Protein AF-K0GAH5-F1 (afdb_monomer_lite)

Foldseek 3Di:
DEDPVQLVVQCVFFWFAFQQGWTWHWDDADPVRWTWIWTDDPDDSVRTDIATAHSQQARDPPDHDSGRGHGTDDDDFAFDDPVCLVVFFWKAFSRRRFIWGFPDQDPQQKTKIWTPDDDDPDDPDTPIDIDHNVPPVRVGMHGDDDPDPPCDPPPPVQDFFDQDQDPFQQKKWFWDADPNDTDIDIDGSHDCPVVVVCNVVSGIDNDPVSNQSVRCVVPVDGDDPD

Organism: NCBI:txid696748

Secondary structure (DSSP, 8-state):
---HHHHHHHHTTPEEEETTS-EEEEEEE-TTS-EEEEEE-SSSGGGEEEEE--TTS-SBTTB--TTSEEEE--S-PEEP-HHHHHTT--EEETTT--EEEEEEEETTTEEEEEE-----TT--S--EEEEETTS-HHHHEEEPPPPP----SS---PPPPP-SPPPTT-EEEEEEEETTEEEEEEEETT-HHHHHHHHHTT-EESSHHHHHHHHHHHHSS-----

Sequence (226 aa):
MISEQDKQAILNGAFGKTRDGRKAKFIDRRPDGCPVFAIIKGECLSECKLEMYTTSFKIYSNKETNSDIIGLWQDKPEPFDLEQALAGNPLIDLHNNEKCWLYKSHNNGKLIIEYENEYDGDSDLPKISFISEENNLTDCFGMWKDPELQLSSNSLQLPKPVTEPLPSYAEIYYLNIENCKYVINQIFYKDIEFIGKLLENRMLYRTKEEVIQVIEAITGKPYEDR

pLDDT: mean 73.36, std 12.55, range [36.41, 88.56]

Structure (mmCIF, N/CA/C/O backbone):
data_AF-K0GAH5-F1
#
_entry.id   AF-K0GAH5-F1
#
loop_
_atom_site.group_PDB
_atom_site.id
_atom_site.type_symbol
_atom_site.label_atom_id
_atom_site.label_alt_id
_atom_site.label_comp_id
_atom_site.label_asym_id
_atom_site.label_entity_id
_atom_site.label_seq_id
_atom_site.pdbx_PDB_ins_code
_atom_site.Cartn_x
_atom_site.Cartn_y
_atom_site.Cartn_z
_atom_site.occupancy
_atom_site.B_iso_or_equiv
_atom_site.auth_seq_id
_atom_site.auth_comp_id
_atom_site.auth_asym_id
_atom_site.auth_atom_id
_atom_site.pdbx_PDB_model_num
ATOM 1 N N . MET A 1 1 ? 7.618 -6.373 0.351 1.00 65.81 1 MET A N 1
ATOM 2 C CA . MET A 1 1 ? 6.869 -7.613 0.007 1.00 65.81 1 MET A CA 1
ATOM 3 C C . MET A 1 1 ? 5.440 -7.185 -0.321 1.00 65.81 1 MET A C 1
ATOM 5 O O . MET A 1 1 ? 4.929 -6.378 0.436 1.00 65.81 1 MET A O 1
ATOM 9 N N . ILE A 1 2 ? 4.827 -7.617 -1.433 1.00 80.56 2 ILE A N 1
ATOM 10 C CA . ILE A 1 2 ? 3.503 -7.097 -1.847 1.00 80.56 2 ILE A CA 1
ATOM 11 C C . ILE A 1 2 ? 2.379 -7.556 -0.898 1.00 80.56 2 ILE A C 1
ATOM 13 O O . ILE A 1 2 ? 2.363 -8.720 -0.485 1.00 80.56 2 ILE A O 1
ATOM 17 N N . SER A 1 3 ? 1.442 -6.662 -0.566 1.00 79.19 3 SER A N 1
ATOM 18 C CA . SER A 1 3 ? 0.301 -6.972 0.305 1.00 79.19 3 SER A CA 1
ATOM 19 C C . SER A 1 3 ? -0.734 -7.874 -0.391 1.00 79.19 3 SER A C 1
ATOM 21 O O . SER A 1 3 ? -0.846 -7.888 -1.617 1.00 79.19 3 SER A O 1
ATOM 23 N N . GLU A 1 4 ? -1.530 -8.632 0.373 1.00 81.50 4 GLU A N 1
ATOM 24 C CA . GLU A 1 4 ? -2.618 -9.444 -0.208 1.00 81.50 4 GLU A CA 1
ATOM 25 C C . GLU A 1 4 ? -3.719 -8.583 -0.843 1.00 81.50 4 GLU A C 1
ATOM 27 O O . GLU A 1 4 ? -4.311 -8.981 -1.847 1.00 81.50 4 GLU A O 1
ATOM 32 N N . GLN A 1 5 ? -3.959 -7.384 -0.305 1.00 79.56 5 GLN A N 1
ATOM 33 C CA . GLN A 1 5 ? -4.909 -6.430 -0.875 1.00 79.56 5 GLN A CA 1
ATOM 34 C C . GLN A 1 5 ? -4.465 -5.981 -2.274 1.00 79.56 5 GLN A C 1
ATOM 36 O O . GLN A 1 5 ? -5.257 -6.040 -3.216 1.00 79.56 5 GLN A O 1
ATOM 41 N N . ASP A 1 6 ? -3.188 -5.624 -2.434 1.00 80.19 6 ASP A N 1
ATOM 42 C CA . ASP A 1 6 ? -2.633 -5.229 -3.732 1.00 80.19 6 ASP A CA 1
ATOM 43 C C . ASP A 1 6 ? -2.654 -6.390 -4.724 1.00 80.19 6 ASP A C 1
ATOM 45 O O . ASP A 1 6 ? -3.023 -6.210 -5.884 1.00 80.19 6 ASP A O 1
ATOM 49 N N . LYS A 1 7 ? -2.319 -7.610 -4.276 1.00 85.19 7 LYS A N 1
ATOM 50 C CA . LYS A 1 7 ? -2.415 -8.805 -5.128 1.00 85.19 7 LYS A CA 1
ATOM 51 C C . LYS A 1 7 ? -3.828 -8.992 -5.665 1.00 85.19 7 LYS A C 1
ATOM 53 O O . LYS A 1 7 ? -3.987 -9.241 -6.858 1.00 85.19 7 LYS A O 1
ATOM 58 N N . GLN A 1 8 ? -4.847 -8.868 -4.814 1.00 85.50 8 GLN A N 1
ATOM 59 C CA . GLN A 1 8 ? -6.241 -9.002 -5.239 1.00 85.50 8 GLN A CA 1
ATOM 60 C C . GLN A 1 8 ? -6.651 -7.898 -6.212 1.00 85.50 8 GLN A C 1
ATOM 62 O O . GLN A 1 8 ? -7.241 -8.196 -7.247 1.00 85.50 8 GLN A O 1
ATOM 67 N N . ALA A 1 9 ? -6.291 -6.643 -5.941 1.00 80.06 9 ALA A N 1
ATOM 68 C CA . ALA A 1 9 ? -6.561 -5.537 -6.857 1.00 80.06 9 ALA A CA 1
ATOM 69 C C . ALA A 1 9 ? -5.934 -5.780 -8.243 1.00 80.06 9 ALA A C 1
ATOM 71 O O . ALA A 1 9 ? -6.597 -5.615 -9.269 1.00 80.06 9 ALA A O 1
ATOM 72 N N . ILE A 1 10 ? -4.691 -6.266 -8.280 1.00 86.06 10 ILE A N 1
ATOM 73 C CA . ILE A 1 10 ? -3.986 -6.614 -9.518 1.00 86.06 10 ILE A CA 1
ATOM 74 C C . ILE A 1 10 ? -4.670 -7.776 -10.255 1.00 86.06 10 ILE A C 1
ATOM 76 O O . ILE A 1 10 ? -4.868 -7.704 -11.468 1.00 86.06 10 ILE A O 1
ATOM 80 N N . LEU A 1 11 ? -5.070 -8.836 -9.544 1.00 85.81 11 LEU A N 1
ATOM 81 C CA . LEU A 1 11 ? -5.821 -9.957 -10.132 1.00 85.81 11 LEU A CA 1
ATOM 82 C C . LEU A 1 11 ? -7.194 -9.526 -10.664 1.00 85.81 11 LEU A C 1
ATOM 84 O O . LEU A 1 11 ? -7.678 -10.100 -11.635 1.00 85.81 11 LEU A O 1
ATOM 88 N N . ASN A 1 12 ? -7.785 -8.491 -10.069 1.00 82.75 12 ASN A N 1
ATOM 89 C CA . ASN A 1 12 ? -9.044 -7.884 -10.500 1.00 82.75 12 ASN A CA 1
ATOM 90 C C . ASN A 1 12 ? -8.867 -6.861 -11.638 1.00 82.75 12 ASN A C 1
ATOM 92 O O . ASN A 1 12 ? -9.832 -6.211 -12.038 1.00 82.75 12 ASN A O 1
ATOM 96 N N . GLY A 1 13 ? -7.657 -6.733 -12.191 1.00 75.94 13 GLY A N 1
ATOM 97 C CA . GLY A 1 13 ? -7.385 -5.952 -13.397 1.00 75.94 13 GLY A CA 1
ATOM 98 C C . GLY A 1 13 ? -6.647 -4.635 -13.171 1.00 75.94 13 GLY A C 1
ATOM 99 O O . GLY A 1 13 ? -6.362 -3.949 -14.159 1.00 75.94 13 GLY A O 1
ATOM 100 N N . ALA A 1 14 ? -6.299 -4.286 -11.927 1.00 81.62 14 ALA A N 1
ATOM 101 C CA . ALA A 1 14 ? -5.393 -3.172 -11.669 1.00 81.62 14 ALA A CA 1
ATOM 102 C C . ALA A 1 14 ? -3.992 -3.465 -12.231 1.00 81.62 14 ALA A C 1
ATOM 104 O O . ALA A 1 14 ? -3.569 -4.616 -12.381 1.00 81.62 14 ALA A O 1
ATOM 105 N N . PHE A 1 15 ? -3.250 -2.406 -12.546 1.00 84.69 15 PHE A N 1
ATOM 106 C CA . PHE A 1 15 ? -1.853 -2.550 -12.929 1.00 84.69 15 PHE A CA 1
ATOM 107 C C . PHE A 1 15 ? -0.997 -2.758 -11.678 1.00 84.69 15 PHE A C 1
ATOM 109 O O . PHE A 1 15 ? -1.167 -2.066 -10.679 1.00 84.69 15 PHE A O 1
ATOM 116 N N . GLY A 1 16 ? -0.068 -3.704 -11.740 1.00 86.31 16 GLY A N 1
ATOM 117 C CA . GLY A 1 16 ? 1.009 -3.869 -10.773 1.00 86.31 16 GLY A CA 1
ATOM 118 C C . GLY A 1 16 ? 2.276 -3.143 -11.221 1.00 86.31 16 GLY A C 1
ATOM 119 O O . GLY A 1 16 ? 2.441 -2.814 -12.398 1.00 86.31 16 GLY A O 1
ATOM 120 N N . LYS A 1 17 ? 3.195 -2.925 -10.288 1.00 86.44 17 LYS A N 1
ATOM 121 C CA . LYS A 1 17 ? 4.529 -2.381 -10.536 1.00 86.44 17 LYS A CA 1
ATOM 122 C C . LYS A 1 17 ? 5.583 -3.445 -10.248 1.00 86.44 17 LYS A C 1
ATOM 124 O O . LYS A 1 17 ? 5.595 -4.038 -9.167 1.00 86.44 17 LYS A O 1
ATOM 129 N N . THR A 1 18 ? 6.469 -3.685 -11.211 1.00 86.19 18 THR A N 1
ATOM 130 C CA . THR A 1 18 ? 7.667 -4.498 -10.981 1.00 86.19 18 THR A CA 1
ATOM 131 C C . THR A 1 18 ? 8.687 -3.732 -10.145 1.00 86.19 18 THR A C 1
ATOM 133 O O . THR A 1 18 ? 8.668 -2.501 -10.093 1.00 86.19 18 THR A O 1
ATOM 136 N N . ARG A 1 19 ? 9.615 -4.449 -9.511 1.00 78.69 19 ARG A N 1
ATOM 137 C CA . ARG A 1 19 ? 10.679 -3.850 -8.697 1.00 78.69 19 ARG A CA 1
ATOM 138 C C . ARG A 1 19 ? 11.536 -2.839 -9.464 1.00 78.69 19 ARG A C 1
ATOM 140 O O . ARG A 1 19 ? 11.958 -1.853 -8.882 1.00 78.69 19 ARG A O 1
ATOM 147 N N . ASP A 1 20 ? 11.741 -3.040 -10.763 1.00 75.50 20 ASP A N 1
ATOM 148 C CA . ASP A 1 20 ? 12.424 -2.084 -11.646 1.00 75.50 20 ASP A CA 1
ATOM 149 C C . ASP A 1 20 ? 11.511 -1.026 -12.286 1.00 75.50 20 ASP A C 1
ATOM 151 O O . ASP A 1 20 ? 11.906 -0.356 -13.237 1.00 75.50 20 ASP A O 1
ATOM 155 N N . GLY A 1 21 ? 10.284 -0.868 -11.788 1.00 74.75 21 GLY A N 1
ATOM 156 C CA . GLY A 1 21 ? 9.422 0.247 -12.165 1.00 74.75 21 GLY A CA 1
ATOM 157 C C . GLY A 1 21 ? 8.691 0.097 -13.494 1.00 74.75 21 GLY A C 1
ATOM 158 O O . GLY A 1 21 ? 8.290 1.105 -14.069 1.00 74.75 21 GLY A O 1
ATOM 159 N N . ARG A 1 22 ? 8.456 -1.126 -13.978 1.00 81.88 22 ARG A N 1
ATOM 160 C CA . ARG A 1 22 ? 7.622 -1.381 -15.165 1.00 81.88 22 ARG A CA 1
ATOM 161 C C . ARG A 1 22 ? 6.181 -1.712 -14.779 1.00 81.88 22 ARG A C 1
ATOM 163 O O . ARG A 1 22 ? 5.918 -2.289 -13.722 1.00 81.88 22 ARG A O 1
ATOM 170 N N . LYS A 1 23 ? 5.238 -1.372 -15.666 1.00 85.69 23 LYS A N 1
ATOM 171 C CA . LYS A 1 23 ? 3.823 -1.748 -15.526 1.00 85.69 23 LYS A CA 1
ATOM 172 C C . LYS A 1 23 ? 3.651 -3.243 -15.783 1.00 85.69 23 LYS A C 1
ATOM 174 O O . LYS A 1 23 ? 4.099 -3.754 -16.809 1.00 85.69 23 LYS A O 1
ATOM 179 N N . ALA A 1 24 ? 2.932 -3.916 -14.898 1.00 86.00 24 ALA A N 1
ATOM 180 C CA . ALA A 1 24 ? 2.505 -5.299 -15.033 1.00 86.00 24 ALA A CA 1
ATOM 181 C C . ALA A 1 24 ? 0.976 -5.360 -15.088 1.00 86.00 24 ALA A C 1
ATOM 183 O O . ALA A 1 24 ? 0.301 -4.715 -14.292 1.00 86.00 24 ALA A O 1
ATOM 184 N N . LYS A 1 25 ? 0.409 -6.141 -16.005 1.00 86.88 25 LYS A N 1
ATOM 185 C CA . LYS A 1 25 ? -1.037 -6.381 -16.074 1.00 86.88 25 LYS A CA 1
ATOM 186 C C . LYS A 1 25 ? -1.324 -7.866 -15.970 1.00 86.88 25 LYS A C 1
ATOM 188 O O . LYS A 1 25 ? -0.730 -8.646 -16.709 1.00 86.88 25 LYS A O 1
ATOM 193 N N . PHE A 1 26 ? -2.219 -8.248 -15.066 1.00 86.06 26 PHE A N 1
ATOM 194 C CA . PHE A 1 26 ? -2.694 -9.624 -14.990 1.00 86.06 26 PHE A CA 1
ATOM 195 C C . PHE A 1 26 ? -3.453 -9.984 -16.274 1.00 86.06 26 PHE A C 1
ATOM 197 O O . PHE A 1 26 ? -4.280 -9.201 -16.745 1.00 86.06 26 PHE A O 1
ATOM 204 N N . ILE A 1 27 ? -3.133 -11.141 -16.852 1.00 85.50 27 ILE A N 1
ATOM 205 C CA . ILE A 1 27 ? -3.746 -11.626 -18.093 1.00 85.50 27 ILE A CA 1
ATOM 206 C C . ILE A 1 27 ? -4.643 -12.822 -17.809 1.00 85.50 27 ILE A C 1
ATOM 208 O O . ILE A 1 27 ? -5.813 -12.795 -18.175 1.00 85.50 27 ILE A O 1
ATOM 212 N N . ASP A 1 28 ? -4.093 -13.861 -17.178 1.00 83.06 28 ASP A N 1
ATOM 213 C CA . ASP A 1 28 ? -4.823 -15.094 -16.883 1.00 83.06 28 ASP A CA 1
ATOM 214 C C . ASP A 1 28 ? -4.061 -15.970 -15.871 1.00 83.06 28 ASP A C 1
ATOM 216 O O . ASP A 1 28 ? -2.952 -15.638 -15.443 1.00 83.06 28 ASP A O 1
ATOM 220 N N . ARG A 1 29 ? -4.630 -17.119 -15.501 1.00 83.94 29 ARG A N 1
ATOM 221 C CA . ARG A 1 29 ? -3.970 -18.177 -14.731 1.00 83.94 29 ARG A CA 1
ATOM 222 C C . ARG A 1 29 ? -3.682 -19.398 -15.590 1.00 83.94 29 ARG A C 1
ATOM 224 O O . ARG A 1 29 ? -4.473 -19.816 -16.428 1.00 83.94 29 ARG A O 1
ATOM 231 N N . ARG A 1 30 ? -2.556 -20.041 -15.299 1.00 78.75 30 ARG A N 1
ATOM 232 C CA . ARG A 1 30 ? -2.283 -21.402 -15.762 1.00 78.75 30 ARG A CA 1
ATOM 233 C C . ARG A 1 30 ? -3.189 -22.424 -15.055 1.00 78.75 30 ARG A C 1
ATOM 235 O O . ARG A 1 30 ? -3.697 -22.141 -13.969 1.00 78.75 30 ARG A O 1
ATOM 242 N N . PRO A 1 31 ? -3.308 -23.653 -15.596 1.00 75.38 31 PRO A N 1
ATOM 243 C CA . PRO A 1 31 ? -4.037 -24.745 -14.943 1.00 75.38 31 PRO A CA 1
ATOM 244 C C . PRO A 1 31 ? -3.527 -25.104 -13.538 1.00 75.38 31 PRO A C 1
ATOM 246 O O . PRO A 1 31 ? -4.283 -25.614 -12.721 1.00 75.38 31 PRO A O 1
ATOM 249 N N . ASP A 1 32 ? -2.253 -24.827 -13.247 1.00 78.38 32 ASP A N 1
ATOM 250 C CA . ASP A 1 32 ? -1.635 -25.023 -11.927 1.00 78.38 32 ASP A CA 1
ATOM 251 C C . ASP A 1 32 ? -1.883 -23.855 -10.951 1.00 78.38 32 ASP A C 1
ATOM 253 O O . ASP A 1 32 ? -1.379 -23.862 -9.830 1.00 78.38 32 ASP A O 1
ATOM 257 N N . GLY A 1 33 ? -2.658 -22.847 -11.362 1.00 78.38 33 GLY A N 1
ATOM 258 C CA . GLY A 1 33 ? -3.006 -21.681 -10.557 1.00 78.38 33 GLY A CA 1
ATOM 259 C C . GLY A 1 33 ? -1.976 -20.550 -10.583 1.00 78.38 33 GLY A C 1
ATOM 260 O O . GLY A 1 33 ? -2.246 -19.500 -9.994 1.00 78.38 33 GLY A O 1
ATOM 261 N N . CYS A 1 34 ? -0.838 -20.710 -11.269 1.00 81.75 34 CYS A N 1
ATOM 262 C CA . CYS A 1 34 ? 0.166 -19.651 -11.375 1.00 81.75 34 CYS A CA 1
ATOM 263 C C . CYS A 1 34 ? -0.343 -18.493 -12.253 1.00 81.75 34 CYS A C 1
ATOM 265 O O . CYS A 1 34 ? -0.787 -18.740 -13.382 1.00 81.75 34 CYS A O 1
ATOM 267 N N . PRO A 1 35 ? -0.285 -17.235 -11.779 1.00 84.00 35 PRO A N 1
ATOM 268 C CA . PRO A 1 35 ? -0.696 -16.087 -12.574 1.00 84.00 35 PRO A CA 1
ATOM 269 C C . PRO A 1 35 ? 0.292 -15.774 -13.708 1.00 84.00 35 PRO A C 1
ATOM 271 O O . PRO A 1 35 ? 1.512 -15.911 -13.574 1.00 84.00 35 PRO A O 1
ATOM 274 N N . VAL A 1 36 ? -0.258 -15.311 -14.827 1.00 82.00 36 VAL A N 1
ATOM 275 C CA . VAL A 1 36 ? 0.465 -14.830 -16.005 1.00 82.00 36 VAL A CA 1
ATOM 276 C C . VAL A 1 36 ? 0.258 -13.325 -16.125 1.00 82.00 36 VAL A C 1
ATOM 278 O O . VAL A 1 36 ? -0.872 -12.832 -16.075 1.00 82.00 36 VAL A O 1
ATOM 281 N N . PHE A 1 37 ? 1.356 -12.601 -16.312 1.00 85.94 37 PHE A N 1
ATOM 282 C CA . PHE A 1 37 ? 1.381 -11.146 -16.390 1.00 85.94 37 PHE A CA 1
ATOM 283 C C . PHE A 1 37 ? 1.978 -10.664 -17.707 1.00 85.94 37 PHE A C 1
ATOM 285 O O . PHE A 1 37 ? 2.971 -11.207 -18.181 1.00 85.94 37 PHE A O 1
ATOM 292 N N . ALA A 1 38 ? 1.415 -9.596 -18.266 1.00 80.69 38 ALA A N 1
ATOM 293 C CA . ALA A 1 38 ? 2.043 -8.806 -19.315 1.00 80.69 38 ALA A CA 1
ATOM 294 C C . ALA A 1 38 ? 2.854 -7.672 -18.687 1.00 80.69 38 ALA A C 1
ATOM 296 O O . ALA A 1 38 ? 2.291 -6.785 -18.046 1.00 80.69 38 ALA A O 1
ATOM 297 N N . ILE A 1 39 ? 4.169 -7.687 -18.893 1.00 84.81 39 ILE A N 1
ATOM 298 C CA . ILE A 1 39 ? 5.077 -6.619 -18.480 1.00 84.81 39 ILE A CA 1
ATOM 299 C C . ILE A 1 39 ? 5.252 -5.662 -19.648 1.00 84.81 39 ILE A C 1
ATOM 301 O O . ILE A 1 39 ? 5.821 -6.030 -20.675 1.00 84.81 39 ILE A O 1
ATOM 305 N N . ILE A 1 40 ? 4.743 -4.447 -19.496 1.00 79.81 40 ILE A N 1
ATOM 306 C CA . ILE A 1 40 ? 4.737 -3.416 -20.531 1.00 79.81 40 ILE A CA 1
ATOM 307 C C . ILE A 1 40 ? 6.109 -2.740 -20.548 1.00 79.81 40 ILE A C 1
ATOM 309 O O . ILE A 1 40 ? 6.579 -2.244 -19.522 1.00 79.81 40 ILE A O 1
ATOM 313 N N . LYS A 1 41 ? 6.762 -2.728 -21.710 1.00 68.81 41 LYS A N 1
ATOM 314 C CA . LYS A 1 41 ? 7.953 -1.917 -21.965 1.00 68.81 41 LYS A CA 1
ATOM 315 C C . LYS A 1 41 ? 7.496 -0.643 -22.678 1.00 68.81 41 LYS A C 1
ATOM 317 O O . LYS A 1 41 ? 6.870 -0.716 -23.725 1.00 68.81 41 LYS A O 1
ATOM 322 N N . GLY A 1 42 ? 7.768 0.519 -22.090 1.00 60.34 42 GLY A N 1
ATOM 323 C CA . GLY A 1 42 ? 7.330 1.804 -22.643 1.00 60.34 42 GLY A CA 1
ATOM 324 C C . GLY A 1 42 ? 5.856 2.130 -22.371 1.00 60.34 42 GLY A C 1
ATOM 325 O O . GLY A 1 42 ? 5.255 1.628 -21.422 1.00 60.34 42 GLY A O 1
ATOM 326 N N . GLU A 1 43 ? 5.282 3.023 -23.181 1.00 54.00 43 GLU A N 1
ATOM 327 C CA . GLU A 1 43 ? 3.946 3.591 -22.931 1.00 54.00 43 GLU A CA 1
ATOM 328 C C . GLU A 1 43 ? 2.788 2.784 -23.547 1.00 54.00 43 GLU A C 1
ATOM 330 O O . GLU A 1 43 ? 1.627 3.063 -23.248 1.00 54.00 43 GLU A O 1
ATOM 335 N N . CYS A 1 44 ? 3.065 1.763 -24.368 1.00 49.31 44 CYS A N 1
ATOM 336 C CA . CYS A 1 44 ? 2.035 1.013 -25.090 1.00 49.31 44 CYS A CA 1
ATOM 337 C C . CYS A 1 44 ? 2.086 -0.498 -24.818 1.00 49.31 44 CYS A C 1
ATOM 339 O O . CYS A 1 44 ? 3.148 -1.113 -24.770 1.00 49.31 44 CYS A O 1
ATOM 341 N N . LEU A 1 45 ? 0.906 -1.124 -24.735 1.00 52.78 45 LEU A N 1
ATOM 342 C CA . LEU A 1 45 ? 0.723 -2.576 -24.585 1.00 52.78 45 LEU A CA 1
ATOM 343 C C . LEU A 1 45 ? 1.307 -3.407 -25.745 1.00 52.78 45 LEU A C 1
ATOM 345 O O . LEU A 1 45 ? 1.479 -4.615 -25.591 1.00 52.78 45 LEU A O 1
ATOM 349 N N . SER A 1 46 ? 1.612 -2.787 -26.891 1.00 54.25 46 SER A N 1
ATOM 350 C CA . SER A 1 46 ? 2.187 -3.458 -28.066 1.00 54.25 46 SER A CA 1
ATOM 351 C C . SER A 1 46 ? 3.616 -3.965 -27.851 1.00 54.25 46 SER A C 1
ATOM 353 O O . SER A 1 46 ? 4.052 -4.858 -28.571 1.00 54.25 46 SER A O 1
ATOM 355 N N . GLU A 1 47 ? 4.326 -3.453 -26.844 1.00 60.94 47 GLU A N 1
ATOM 356 C CA . GLU A 1 47 ? 5.667 -3.903 -26.461 1.00 60.94 47 GLU A CA 1
ATOM 357 C C . GLU A 1 47 ? 5.636 -4.577 -25.083 1.00 60.94 47 GLU A C 1
ATOM 359 O O . GLU A 1 47 ? 6.302 -4.159 -24.137 1.00 60.94 47 GLU A O 1
ATOM 364 N N . CYS A 1 48 ? 4.826 -5.628 -24.933 1.00 68.19 48 CYS A N 1
ATOM 365 C CA . CYS A 1 48 ? 4.760 -6.382 -23.684 1.00 68.19 48 CYS A CA 1
ATOM 366 C C . CYS A 1 48 ? 5.490 -7.729 -23.752 1.00 68.19 48 CYS A C 1
ATOM 368 O O . CYS A 1 48 ? 5.545 -8.399 -24.784 1.00 68.19 48 CYS A O 1
ATOM 370 N N . LYS A 1 49 ? 6.058 -8.138 -22.615 1.00 78.12 49 LYS A N 1
ATOM 371 C CA . LYS A 1 49 ? 6.577 -9.489 -22.396 1.00 78.12 49 LYS A CA 1
ATOM 372 C C . LYS A 1 49 ? 5.627 -10.228 -21.464 1.00 78.12 49 LYS A C 1
ATOM 374 O O . LYS A 1 49 ? 5.357 -9.747 -20.369 1.00 78.12 49 LYS A O 1
ATOM 379 N N . LEU A 1 50 ? 5.139 -11.389 -21.889 1.00 81.69 50 LEU A N 1
ATOM 380 C CA . LEU A 1 50 ? 4.359 -12.270 -21.025 1.00 81.69 50 LEU A CA 1
ATOM 381 C C . LEU A 1 50 ? 5.301 -13.067 -20.124 1.00 81.69 50 LEU A C 1
ATOM 383 O O . LEU A 1 50 ? 6.218 -13.730 -20.612 1.00 81.69 50 LEU A O 1
ATOM 387 N N . GLU A 1 51 ? 5.076 -12.998 -18.819 1.00 82.44 51 GLU A N 1
ATOM 388 C CA . GLU A 1 51 ? 5.870 -13.693 -17.814 1.00 82.44 51 GLU A CA 1
ATOM 389 C C . GLU A 1 51 ? 4.976 -14.417 -16.808 1.00 82.44 51 GLU A C 1
ATOM 391 O O . GLU A 1 51 ? 3.860 -13.995 -16.499 1.00 82.44 51 GLU A O 1
ATOM 396 N N . MET A 1 52 ? 5.474 -15.552 -16.326 1.00 84.44 52 MET A N 1
ATOM 397 C CA . MET A 1 52 ? 4.791 -16.390 -15.350 1.00 84.44 52 MET A CA 1
ATOM 398 C C . MET A 1 52 ? 5.331 -16.085 -13.966 1.00 84.44 52 MET A C 1
ATOM 400 O O . MET A 1 52 ? 6.541 -15.964 -13.778 1.00 84.44 52 MET A O 1
ATOM 404 N N . TYR A 1 53 ? 4.421 -16.005 -13.007 1.00 86.06 53 TYR A N 1
ATOM 405 C CA . TYR A 1 53 ? 4.744 -15.677 -11.634 1.00 86.06 53 TYR A CA 1
ATOM 406 C C . TYR A 1 53 ? 4.203 -16.748 -10.698 1.00 86.06 53 TYR A C 1
ATOM 408 O O . TYR A 1 53 ? 3.222 -17.433 -10.977 1.00 86.06 53 TYR A O 1
ATOM 416 N N . THR A 1 54 ? 4.851 -16.877 -9.552 1.00 86.06 54 THR A N 1
ATOM 417 C CA . THR A 1 54 ? 4.317 -17.608 -8.405 1.00 86.06 54 THR A CA 1
ATOM 418 C C . THR A 1 54 ? 3.089 -16.887 -7.839 1.00 86.06 54 THR A C 1
ATOM 420 O O . THR A 1 54 ? 2.842 -15.714 -8.123 1.00 86.06 54 THR A O 1
ATOM 423 N N . THR A 1 55 ? 2.333 -17.558 -6.969 1.00 83.56 55 THR A N 1
ATOM 424 C CA . THR A 1 55 ? 1.212 -16.948 -6.225 1.00 83.56 55 THR A CA 1
ATOM 425 C C . THR A 1 55 ? 1.642 -15.762 -5.355 1.00 83.56 55 THR A C 1
ATOM 427 O O . THR A 1 55 ? 0.841 -14.879 -5.063 1.00 83.56 55 THR A O 1
ATOM 430 N N . SER A 1 56 ? 2.926 -15.692 -4.999 1.00 84.69 56 SER A N 1
ATOM 431 C CA . SER A 1 56 ? 3.540 -14.559 -4.301 1.00 84.69 56 SER A CA 1
ATOM 432 C C . SER A 1 56 ? 4.062 -13.466 -5.236 1.00 84.69 56 SER A C 1
ATOM 434 O O . SER A 1 56 ? 4.797 -12.595 -4.782 1.00 84.69 56 SER A O 1
ATOM 436 N N . PHE A 1 57 ? 3.713 -13.514 -6.524 1.00 87.06 57 PHE A N 1
ATOM 437 C CA . PHE A 1 57 ? 4.084 -12.522 -7.536 1.00 87.06 57 PHE A CA 1
ATOM 438 C C . PHE A 1 57 ? 5.606 -12.359 -7.713 1.00 87.06 57 PHE A C 1
ATOM 440 O O . PHE A 1 57 ? 6.112 -11.297 -8.081 1.00 87.06 57 PHE A O 1
ATOM 447 N N . LYS A 1 58 ? 6.341 -13.465 -7.541 1.00 86.38 58 LYS A N 1
ATOM 448 C CA . LYS A 1 58 ? 7.768 -13.594 -7.890 1.00 86.38 58 LYS A CA 1
ATOM 449 C C . LYS A 1 58 ? 7.945 -14.445 -9.140 1.00 86.38 58 LYS A C 1
ATOM 451 O O . LYS A 1 58 ? 7.249 -15.454 -9.257 1.00 86.38 58 LYS A O 1
ATOM 456 N N . ILE A 1 59 ? 8.885 -14.102 -10.022 1.00 78.69 59 ILE A N 1
ATOM 457 C CA . ILE A 1 59 ? 9.162 -14.916 -11.229 1.00 78.69 59 ILE A CA 1
ATOM 458 C C . ILE A 1 59 ? 9.813 -16.245 -10.865 1.00 78.69 59 ILE A C 1
ATOM 460 O O . ILE A 1 59 ? 9.469 -17.286 -11.418 1.00 78.69 59 ILE A O 1
ATOM 464 N N . TYR A 1 60 ? 10.730 -16.223 -9.899 1.00 73.44 60 TYR A N 1
ATOM 465 C CA . TYR A 1 60 ? 11.379 -17.423 -9.389 1.00 73.44 60 TYR A CA 1
ATOM 466 C C . TYR A 1 60 ? 11.030 -17.605 -7.918 1.00 73.44 60 TYR A C 1
ATOM 468 O O . TYR A 1 60 ? 11.120 -16.674 -7.123 1.00 73.44 60 TYR A O 1
ATOM 476 N N . SER A 1 61 ? 10.666 -18.829 -7.534 1.00 69.31 61 SER A N 1
ATOM 477 C CA . SER A 1 61 ? 10.215 -19.141 -6.173 1.00 69.31 61 SER A CA 1
ATOM 478 C C . SER A 1 61 ? 11.262 -18.852 -5.091 1.00 69.31 61 SER A C 1
ATOM 480 O O . SER A 1 61 ? 10.898 -18.612 -3.944 1.00 69.31 61 SER A O 1
ATOM 482 N N . ASN A 1 62 ? 12.551 -18.852 -5.449 1.00 72.06 62 ASN A N 1
ATOM 483 C CA . ASN A 1 62 ? 13.655 -18.860 -4.483 1.00 72.06 62 ASN A CA 1
ATOM 484 C C . ASN A 1 62 ? 14.591 -17.647 -4.602 1.00 72.06 62 ASN A C 1
ATOM 486 O O . ASN A 1 62 ? 15.624 -17.619 -3.935 1.00 72.06 62 ASN A O 1
ATOM 490 N N . LYS A 1 63 ? 14.295 -16.680 -5.479 1.00 75.31 63 LYS A N 1
ATOM 491 C CA . LYS A 1 63 ? 15.139 -15.495 -5.678 1.00 75.31 63 LYS A CA 1
ATOM 492 C C . LYS A 1 63 ? 14.287 -14.279 -5.964 1.00 75.31 63 LYS A C 1
ATOM 494 O O . LYS A 1 63 ? 13.378 -14.348 -6.785 1.00 75.31 63 LYS A O 1
ATOM 499 N N . GLU A 1 64 ? 14.628 -13.177 -5.311 1.00 75.44 64 GLU A N 1
ATOM 500 C CA . GLU A 1 64 ? 14.064 -11.888 -5.676 1.00 75.44 64 GLU A CA 1
ATOM 501 C C . GLU A 1 64 ? 14.668 -11.425 -6.996 1.00 75.44 64 GLU A C 1
ATOM 503 O O . GLU A 1 64 ? 15.867 -11.590 -7.240 1.00 75.44 64 GLU A O 1
ATOM 508 N N . THR A 1 65 ? 13.830 -10.866 -7.858 1.00 79.31 65 THR A N 1
ATOM 509 C CA . THR A 1 65 ? 14.262 -10.327 -9.142 1.00 79.31 65 THR A CA 1
ATOM 510 C C . THR A 1 65 ? 13.727 -8.927 -9.371 1.00 79.31 65 THR A C 1
ATOM 512 O O . THR A 1 65 ? 12.684 -8.536 -8.848 1.00 79.31 65 THR A O 1
ATOM 515 N N . ASN A 1 66 ? 14.414 -8.186 -10.240 1.00 77.75 66 ASN A N 1
ATOM 516 C CA . ASN A 1 66 ? 13.983 -6.868 -10.712 1.00 77.75 66 ASN A CA 1
ATOM 517 C C . ASN A 1 66 ? 12.598 -6.891 -11.372 1.00 77.75 66 ASN A C 1
ATOM 519 O O . ASN A 1 66 ? 11.944 -5.864 -11.497 1.00 77.75 66 ASN A O 1
ATOM 523 N N . SER A 1 67 ? 12.150 -8.067 -11.803 1.00 81.81 67 SER A N 1
ATOM 524 C CA . SER A 1 67 ? 10.874 -8.243 -12.477 1.00 81.81 67 SER A CA 1
ATOM 525 C C . SER A 1 67 ? 9.769 -8.734 -11.528 1.00 81.81 67 SER A C 1
ATOM 527 O O . SER A 1 67 ? 8.636 -8.874 -11.971 1.00 81.81 67 SER A O 1
ATOM 529 N N . ASP A 1 68 ? 10.041 -8.952 -10.235 1.00 86.38 68 ASP A N 1
ATOM 530 C CA . ASP A 1 68 ? 9.006 -9.281 -9.242 1.00 86.38 68 ASP A CA 1
ATOM 531 C C . ASP A 1 68 ? 8.004 -8.130 -9.107 1.00 86.38 68 ASP A C 1
ATOM 533 O O . ASP A 1 68 ? 8.409 -6.968 -9.107 1.00 86.38 68 ASP A O 1
ATOM 537 N N . ILE A 1 69 ? 6.712 -8.438 -8.970 1.00 86.62 69 ILE A N 1
ATOM 538 C CA . ILE A 1 69 ? 5.672 -7.417 -8.787 1.00 86.62 69 ILE A CA 1
ATOM 539 C C . ILE A 1 69 ? 5.564 -7.117 -7.295 1.00 86.62 69 ILE A C 1
ATOM 541 O O . ILE A 1 69 ? 5.272 -8.003 -6.491 1.00 86.62 69 ILE A O 1
ATOM 545 N N . ILE A 1 70 ? 5.833 -5.866 -6.928 1.00 84.94 70 ILE A N 1
ATOM 546 C CA . ILE A 1 70 ? 6.015 -5.455 -5.531 1.00 84.94 70 ILE A CA 1
ATOM 547 C C . ILE A 1 70 ? 4.881 -4.581 -4.988 1.00 84.94 70 ILE A C 1
ATOM 549 O O . ILE A 1 70 ? 4.818 -4.390 -3.779 1.00 84.94 70 ILE A O 1
ATOM 553 N N . GLY A 1 71 ? 3.972 -4.106 -5.841 1.00 84.19 71 GLY A N 1
ATOM 554 C CA . GLY A 1 71 ? 2.829 -3.290 -5.428 1.00 84.19 71 GLY A CA 1
ATOM 555 C C . GLY A 1 71 ? 1.933 -2.897 -6.597 1.00 84.19 71 GLY A C 1
ATOM 556 O O . GLY A 1 71 ? 2.148 -3.340 -7.730 1.00 84.19 71 GLY A O 1
ATOM 557 N N . LEU A 1 72 ? 0.936 -2.057 -6.323 1.00 85.00 72 LEU A N 1
ATOM 558 C CA . LEU A 1 72 ? 0.107 -1.433 -7.352 1.00 85.00 72 LEU A CA 1
ATOM 559 C C . LEU A 1 72 ? 0.905 -0.402 -8.154 1.00 85.00 72 LEU A C 1
ATOM 561 O O . LEU A 1 72 ? 1.759 0.316 -7.635 1.00 85.00 72 LEU A O 1
ATOM 565 N N . TRP A 1 73 ? 0.603 -0.318 -9.444 1.00 80.06 73 TRP A N 1
ATOM 566 C CA . TRP A 1 73 ? 1.014 0.806 -10.261 1.00 80.06 73 TRP A CA 1
ATOM 567 C C . TRP A 1 73 ? 0.118 1.993 -9.930 1.00 80.06 73 TRP A C 1
ATOM 569 O O . TRP A 1 73 ? -1.062 2.002 -10.283 1.00 80.06 73 TRP A O 1
ATOM 579 N N . GLN A 1 74 ? 0.681 2.999 -9.277 1.00 69.75 74 GLN A N 1
ATOM 580 C CA . GLN A 1 74 ? 0.030 4.294 -9.154 1.00 69.75 74 GLN A CA 1
ATOM 581 C C . GLN A 1 74 ? 0.235 5.053 -10.469 1.00 69.75 74 GLN A C 1
ATOM 583 O O . GLN A 1 74 ? 1.320 4.997 -11.061 1.00 69.75 74 GLN A O 1
ATOM 588 N N . ASP A 1 75 ? -0.816 5.700 -10.980 1.00 57.97 75 ASP A N 1
ATOM 589 C CA . ASP A 1 75 ? -0.672 6.607 -12.120 1.00 57.97 75 ASP A CA 1
ATOM 590 C C . ASP A 1 75 ? 0.467 7.589 -11.849 1.00 57.97 75 ASP A C 1
ATOM 592 O O . ASP A 1 75 ? 0.695 7.932 -10.689 1.00 57.97 75 ASP A O 1
ATOM 596 N N . LYS A 1 76 ? 1.232 7.921 -12.909 1.00 60.44 76 LYS A N 1
ATOM 597 C CA . LYS A 1 76 ? 2.508 8.655 -12.823 1.00 60.44 76 LYS A CA 1
ATOM 598 C C . LYS A 1 76 ? 2.404 9.705 -11.707 1.00 60.44 76 LYS A C 1
ATOM 600 O O . LYS A 1 76 ? 1.447 10.483 -11.757 1.00 60.44 76 LYS A O 1
ATOM 605 N N . PRO A 1 77 ? 3.332 9.709 -10.733 1.00 65.75 77 PRO A N 1
ATOM 606 C CA . PRO A 1 77 ? 3.303 10.714 -9.686 1.00 65.75 77 PRO A CA 1
ATOM 607 C C . PRO A 1 77 ? 3.258 12.095 -10.322 1.00 65.75 77 PRO A C 1
ATOM 609 O O . PRO A 1 77 ? 3.739 12.291 -11.447 1.00 65.75 77 PRO A O 1
ATOM 612 N N . GLU A 1 78 ? 2.621 13.029 -9.626 1.00 75.81 78 GLU A N 1
ATOM 613 C CA . GLU A 1 78 ? 2.543 14.395 -10.114 1.00 75.81 78 GLU A CA 1
ATOM 614 C C . GLU A 1 78 ? 3.967 14.912 -10.399 1.00 75.81 78 GLU A C 1
ATOM 616 O O . GLU A 1 78 ? 4.913 14.523 -9.702 1.00 75.81 78 GLU A O 1
ATOM 621 N N . PRO A 1 79 ? 4.165 15.720 -11.456 1.00 78.94 79 PRO A N 1
ATOM 622 C CA . PRO A 1 79 ? 5.485 16.241 -11.786 1.00 78.94 79 PRO A CA 1
ATOM 623 C C . PRO A 1 79 ? 6.114 16.922 -10.573 1.00 78.94 79 PRO A C 1
ATOM 625 O O . PRO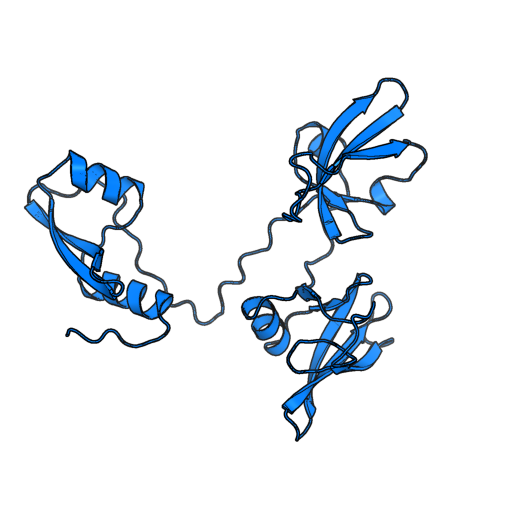 A 1 79 ? 5.417 17.620 -9.841 1.00 78.94 79 PRO A O 1
ATOM 628 N N . PHE A 1 80 ? 7.418 16.727 -10.369 1.00 82.56 80 PHE A N 1
ATOM 629 C CA . PHE A 1 80 ? 8.138 17.366 -9.271 1.00 82.56 80 PHE A CA 1
ATOM 630 C C . PHE A 1 80 ? 7.927 18.884 -9.263 1.00 82.56 80 PHE A C 1
ATOM 632 O O . PHE A 1 80 ? 8.149 19.559 -10.271 1.00 82.56 80 PHE A O 1
ATOM 639 N N . ASP A 1 81 ? 7.549 19.401 -8.098 1.00 82.25 81 ASP A N 1
ATOM 640 C CA . ASP A 1 81 ? 7.338 20.817 -7.836 1.00 82.25 81 ASP A CA 1
ATOM 641 C C . ASP A 1 81 ? 8.221 21.237 -6.654 1.00 82.25 81 ASP A C 1
ATOM 643 O O . ASP A 1 81 ? 8.031 20.809 -5.512 1.00 82.25 81 ASP A O 1
ATOM 647 N N . LEU A 1 82 ? 9.221 22.073 -6.941 1.00 81.31 82 LEU A N 1
ATOM 648 C CA . LEU A 1 82 ? 10.196 22.519 -5.949 1.00 81.31 82 LEU A CA 1
ATOM 649 C C . LEU A 1 82 ? 9.563 23.396 -4.861 1.00 81.31 82 LEU A C 1
ATOM 651 O O . LEU A 1 82 ? 9.976 23.307 -3.706 1.00 81.31 82 LEU A O 1
ATOM 655 N N . GLU A 1 83 ? 8.584 24.238 -5.205 1.00 82.75 83 GLU A N 1
ATOM 656 C CA . GLU A 1 83 ? 7.925 25.107 -4.224 1.00 82.75 83 GLU A CA 1
ATOM 657 C C . GLU A 1 83 ? 7.131 24.265 -3.227 1.00 82.75 83 GLU A C 1
ATOM 659 O O . GLU A 1 83 ? 7.228 24.472 -2.016 1.00 82.75 83 GLU A O 1
ATOM 664 N N . GLN A 1 84 ? 6.416 23.255 -3.723 1.00 85.12 84 GLN A N 1
ATOM 665 C CA . GLN A 1 84 ? 5.689 22.316 -2.874 1.00 85.12 84 GLN A CA 1
ATOM 666 C C . GLN A 1 84 ? 6.621 21.451 -2.020 1.00 85.12 84 GLN A C 1
ATOM 668 O O . GLN A 1 84 ? 6.362 21.263 -0.830 1.00 85.12 84 GLN A O 1
ATOM 673 N N . ALA A 1 85 ? 7.725 20.964 -2.591 1.00 84.62 85 ALA A N 1
ATOM 674 C CA . ALA A 1 85 ? 8.735 20.211 -1.851 1.00 84.62 85 ALA A CA 1
ATOM 675 C C . ALA A 1 85 ? 9.331 21.041 -0.698 1.00 84.62 85 ALA A C 1
ATOM 677 O O . ALA A 1 85 ? 9.435 20.560 0.429 1.00 84.62 85 ALA A O 1
ATOM 678 N N . LEU A 1 86 ? 9.678 22.308 -0.958 1.00 82.25 86 LEU A N 1
ATOM 679 C CA . LEU A 1 86 ? 10.198 23.242 0.051 1.00 82.25 86 LEU A CA 1
ATOM 680 C C . LEU A 1 86 ? 9.154 23.622 1.109 1.00 82.25 86 LEU A C 1
ATOM 682 O O . LEU A 1 86 ? 9.526 23.949 2.236 1.00 82.25 86 LEU A O 1
ATOM 686 N N . ALA A 1 87 ? 7.863 23.557 0.774 1.00 85.00 87 ALA A N 1
ATOM 687 C CA . ALA A 1 87 ? 6.765 23.725 1.723 1.00 85.00 87 ALA A CA 1
ATOM 688 C C . ALA A 1 87 ? 6.549 22.498 2.634 1.00 85.00 87 ALA A C 1
ATOM 690 O O . ALA A 1 87 ? 5.727 22.559 3.549 1.00 85.00 87 ALA A O 1
ATOM 691 N N . GLY A 1 88 ? 7.294 21.406 2.416 1.00 83.44 88 GLY A N 1
ATOM 692 C CA . GLY A 1 88 ? 7.233 20.183 3.216 1.00 83.44 88 GLY A CA 1
ATOM 693 C C . GLY A 1 88 ? 6.287 19.112 2.671 1.00 83.44 88 GLY A C 1
ATOM 694 O O . GLY A 1 88 ? 6.015 18.139 3.377 1.00 83.44 88 GLY A O 1
ATOM 695 N N . ASN A 1 89 ? 5.787 19.253 1.437 1.00 86.81 89 ASN A N 1
ATOM 696 C CA . ASN A 1 89 ? 4.980 18.203 0.817 1.00 86.81 89 ASN A CA 1
ATOM 697 C C . ASN A 1 89 ? 5.845 16.967 0.493 1.00 86.81 89 ASN A C 1
ATOM 699 O O . ASN A 1 89 ? 7.007 17.115 0.100 1.00 86.81 89 ASN A O 1
ATOM 703 N N . PRO A 1 90 ? 5.295 15.748 0.648 1.00 87.62 90 PRO A N 1
ATOM 704 C CA . PRO A 1 90 ? 6.025 14.519 0.376 1.00 87.62 90 PRO A CA 1
ATOM 705 C C . PRO A 1 90 ? 6.336 14.349 -1.115 1.00 87.62 90 PRO A C 1
ATOM 707 O O . PRO A 1 90 ? 5.590 14.769 -2.002 1.00 87.62 90 PRO A O 1
ATOM 710 N N . LEU A 1 91 ? 7.439 13.664 -1.370 1.00 87.50 91 LEU A N 1
ATOM 711 C CA . LEU A 1 91 ? 7.972 13.304 -2.672 1.00 87.50 91 LEU A CA 1
ATOM 712 C C . LEU A 1 91 ? 7.984 11.784 -2.832 1.00 87.50 91 LEU A C 1
ATOM 714 O O . LEU A 1 91 ? 7.893 11.032 -1.859 1.00 87.50 91 LEU A O 1
ATOM 718 N N . ILE A 1 92 ? 8.129 11.339 -4.073 1.00 83.19 92 ILE A N 1
ATOM 719 C CA . ILE A 1 92 ? 8.466 9.960 -4.411 1.00 83.19 92 ILE A CA 1
ATOM 720 C C . ILE A 1 92 ? 9.759 9.946 -5.221 1.00 83.19 92 ILE A C 1
ATOM 722 O O . ILE A 1 92 ? 9.884 10.675 -6.207 1.00 83.19 92 ILE A O 1
ATOM 726 N N . ASP A 1 93 ? 10.720 9.124 -4.816 1.00 79.75 93 ASP A N 1
ATOM 727 C CA . ASP A 1 93 ? 11.915 8.845 -5.617 1.00 79.75 93 ASP A CA 1
ATOM 728 C C . ASP A 1 93 ? 11.536 7.895 -6.761 1.00 79.75 93 ASP A C 1
ATOM 730 O O . ASP A 1 93 ? 11.021 6.803 -6.545 1.00 79.75 93 ASP A O 1
ATOM 734 N N . LEU A 1 94 ? 11.765 8.299 -8.008 1.00 73.81 94 LEU A N 1
ATOM 735 C CA . LEU A 1 94 ? 11.369 7.534 -9.192 1.00 73.81 94 LEU A CA 1
ATOM 736 C C . LEU A 1 94 ? 12.249 6.294 -9.433 1.00 73.81 94 LEU A C 1
ATOM 738 O O . 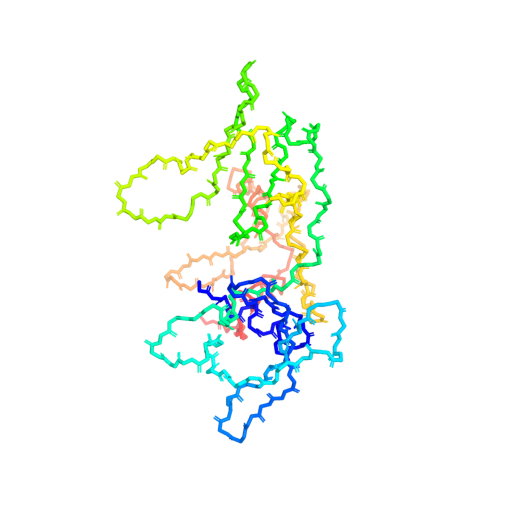LEU A 1 94 ? 11.849 5.400 -10.186 1.00 73.81 94 LEU A O 1
ATOM 742 N N . HIS A 1 95 ? 13.420 6.204 -8.795 1.00 68.44 95 HIS A N 1
ATOM 743 C CA . HIS A 1 95 ? 14.350 5.081 -8.918 1.00 68.44 95 HIS A CA 1
ATOM 744 C C . HIS A 1 95 ? 13.971 3.903 -8.016 1.00 68.44 95 HIS A C 1
ATOM 746 O O . HIS A 1 95 ? 14.007 2.755 -8.464 1.00 68.44 95 HIS A O 1
ATOM 752 N N . ASN A 1 96 ? 13.616 4.173 -6.757 1.00 65.00 96 ASN A N 1
ATOM 753 C CA . ASN A 1 96 ? 13.278 3.145 -5.760 1.00 65.00 96 ASN A CA 1
ATOM 754 C C . ASN A 1 96 ? 11.795 3.159 -5.348 1.00 65.00 96 ASN A C 1
ATOM 756 O O . ASN A 1 96 ? 11.319 2.188 -4.764 1.00 65.00 96 ASN A O 1
ATOM 760 N N . ASN A 1 97 ? 11.043 4.192 -5.738 1.00 66.50 97 ASN A N 1
ATOM 761 C CA . ASN A 1 97 ? 9.635 4.390 -5.412 1.00 66.50 97 ASN A CA 1
ATOM 762 C C . ASN A 1 97 ? 9.332 4.592 -3.924 1.00 66.50 97 ASN A C 1
ATOM 764 O O . ASN A 1 97 ? 8.197 4.376 -3.496 1.00 66.50 97 ASN A O 1
ATOM 768 N N . GLU A 1 98 ? 10.333 4.988 -3.147 1.00 71.88 98 GLU A N 1
ATOM 769 C CA . GLU A 1 98 ? 10.185 5.280 -1.730 1.00 71.88 98 GLU A CA 1
ATOM 770 C C . GLU A 1 98 ? 9.645 6.697 -1.542 1.00 71.88 98 GLU A C 1
ATOM 772 O O . GLU A 1 98 ? 10.005 7.633 -2.267 1.00 71.88 98 GLU A O 1
ATOM 777 N N . LYS A 1 99 ? 8.771 6.847 -0.547 1.00 81.38 99 LYS A N 1
ATOM 778 C CA . LYS A 1 99 ? 8.307 8.157 -0.116 1.00 81.38 99 LYS A CA 1
ATOM 779 C C . LYS A 1 99 ? 9.440 8.877 0.601 1.00 81.38 99 LYS A C 1
ATOM 781 O O . LYS A 1 99 ? 10.164 8.281 1.402 1.00 81.38 99 LYS A O 1
ATOM 786 N N . CYS A 1 100 ? 9.594 10.158 0.319 1.00 83.81 100 CYS A N 1
ATOM 787 C CA . CYS A 1 100 ? 10.645 10.969 0.903 1.00 83.81 100 CYS A CA 1
ATOM 788 C C . CYS A 1 100 ? 10.208 12.426 1.078 1.00 83.81 100 CYS A C 1
ATOM 790 O O . CYS A 1 100 ? 9.140 12.833 0.628 1.00 83.81 100 CYS A O 1
ATOM 792 N N . TRP A 1 101 ? 11.029 13.220 1.757 1.00 88.56 101 TRP A N 1
ATOM 793 C CA . TRP A 1 101 ? 10.815 14.645 1.983 1.00 88.56 101 TRP A CA 1
ATOM 794 C C . TRP A 1 101 ? 12.085 15.427 1.720 1.00 88.56 101 TRP A C 1
ATOM 796 O O . TRP A 1 101 ? 13.203 14.952 1.940 1.00 88.56 101 TRP A O 1
ATOM 806 N N . LEU A 1 102 ? 11.901 16.674 1.302 1.00 85.25 102 LEU A N 1
ATOM 807 C CA . LEU A 1 102 ? 12.984 17.635 1.264 1.00 85.25 102 LEU A CA 1
ATOM 808 C C . LEU A 1 102 ? 13.229 18.176 2.679 1.00 85.25 102 LEU A C 1
ATOM 810 O O . LEU A 1 102 ? 12.459 18.983 3.190 1.00 85.25 102 LEU A O 1
ATOM 814 N N . TYR A 1 103 ? 14.317 17.740 3.308 1.00 74.56 103 TYR A N 1
ATOM 815 C CA . TYR A 1 103 ? 14.660 18.122 4.679 1.00 74.56 103 TYR A CA 1
ATOM 816 C C . TYR A 1 103 ? 15.287 19.521 4.749 1.00 74.56 103 TYR A C 1
ATOM 818 O O . TYR A 1 103 ? 14.950 20.335 5.610 1.00 74.56 103 TYR A O 1
ATOM 826 N N . LYS A 1 104 ? 16.241 19.821 3.854 1.00 70.38 104 LYS A N 1
ATOM 827 C CA . LYS A 1 104 ? 16.927 21.123 3.831 1.00 70.38 104 LYS A CA 1
ATOM 828 C C . LYS A 1 104 ? 17.583 21.416 2.486 1.00 70.38 104 LYS A C 1
ATOM 830 O O . LYS A 1 104 ? 18.265 20.558 1.928 1.00 70.38 104 LYS A O 1
ATOM 835 N N . SER A 1 105 ? 17.476 22.661 2.025 1.00 66.00 105 SER A N 1
ATOM 836 C CA . SER A 1 105 ? 18.328 23.209 0.966 1.00 66.00 105 SER A CA 1
ATOM 837 C C . SER A 1 105 ? 19.586 23.833 1.577 1.00 66.00 105 SER A C 1
ATOM 839 O O . SER A 1 105 ? 19.505 24.713 2.437 1.00 66.00 105 SER A O 1
ATOM 841 N N . HIS A 1 106 ? 20.767 23.395 1.153 1.00 62.62 106 HIS A N 1
ATOM 842 C CA . HIS A 1 106 ? 22.028 24.054 1.489 1.00 62.62 106 HIS A CA 1
ATOM 843 C C . HIS A 1 106 ? 22.298 25.216 0.528 1.00 62.62 106 HIS A C 1
ATOM 845 O O . HIS A 1 106 ? 22.097 25.080 -0.673 1.00 62.62 106 HIS A O 1
ATOM 851 N N . ASN A 1 107 ? 22.893 26.303 1.035 1.00 56.16 107 ASN A N 1
ATOM 852 C CA . ASN A 1 107 ? 23.304 27.483 0.249 1.00 56.16 107 ASN A CA 1
ATOM 853 C C . ASN A 1 107 ? 24.280 27.182 -0.910 1.00 56.16 107 ASN A C 1
ATOM 855 O O . ASN A 1 107 ? 24.563 28.062 -1.714 1.00 56.16 107 ASN A O 1
ATOM 859 N N . ASN A 1 108 ? 24.810 25.958 -0.983 1.00 60.06 108 ASN A N 1
ATOM 860 C CA . ASN A 1 108 ? 25.743 25.506 -2.014 1.00 60.06 108 ASN A CA 1
ATOM 861 C C . ASN A 1 108 ? 25.043 24.674 -3.105 1.00 60.06 108 ASN A C 1
ATOM 863 O O . ASN A 1 108 ? 25.705 23.880 -3.769 1.00 60.06 108 ASN A O 1
ATOM 867 N N . GLY A 1 109 ? 23.718 24.769 -3.210 1.00 59.56 109 GLY A N 1
ATOM 868 C CA . GLY A 1 109 ? 22.929 24.042 -4.199 1.00 59.56 109 GLY A CA 1
ATOM 869 C C . GLY A 1 109 ? 22.855 22.531 -3.972 1.00 59.56 109 GLY A C 1
ATOM 870 O O . GLY A 1 109 ? 22.859 21.731 -4.905 1.00 59.56 109 GLY A O 1
ATOM 871 N N . LYS A 1 110 ? 22.870 22.108 -2.703 1.00 66.69 110 LYS A N 1
ATOM 872 C CA . LYS A 1 110 ? 22.686 20.701 -2.324 1.00 66.69 110 LYS A CA 1
ATOM 873 C C . LYS A 1 110 ? 21.367 20.543 -1.597 1.00 66.69 110 LYS A C 1
ATOM 875 O O . LYS A 1 110 ? 21.108 21.269 -0.639 1.00 66.69 110 LYS A O 1
ATOM 880 N N . LEU A 1 111 ? 20.575 19.571 -2.020 1.00 72.38 111 LEU A N 1
ATOM 881 C CA . LEU A 1 111 ? 19.330 19.205 -1.365 1.00 72.38 111 LEU A CA 1
ATOM 882 C C . LEU A 1 111 ? 19.561 17.976 -0.487 1.00 72.38 111 LEU A C 1
ATOM 884 O O . LEU A 1 111 ? 20.282 17.047 -0.864 1.00 72.38 111 LEU A O 1
ATOM 888 N N . ILE A 1 112 ? 18.977 18.005 0.707 1.00 76.94 112 ILE A N 1
ATOM 889 C CA . ILE A 1 112 ? 18.964 16.883 1.641 1.00 76.94 112 ILE A CA 1
ATOM 890 C C . ILE A 1 112 ? 17.593 16.223 1.548 1.00 76.94 112 ILE A C 1
ATOM 892 O O . ILE A 1 112 ? 16.593 16.867 1.864 1.00 76.94 112 ILE A O 1
ATOM 896 N N . ILE A 1 113 ? 17.568 14.959 1.129 1.00 79.38 113 ILE A N 1
ATOM 897 C CA . ILE A 1 113 ? 16.355 14.143 1.062 1.00 79.38 113 ILE A CA 1
ATOM 898 C C . ILE A 1 113 ? 16.344 13.165 2.233 1.00 79.38 113 ILE A C 1
ATOM 900 O O . ILE A 1 113 ? 17.336 12.478 2.490 1.00 79.38 113 ILE A O 1
ATOM 904 N N . GLU A 1 114 ? 15.216 13.114 2.926 1.00 81.44 114 GLU A N 1
ATOM 905 C CA . GLU A 1 114 ? 14.923 12.184 4.010 1.00 81.44 114 GLU A CA 1
ATOM 906 C C . GLU A 1 114 ? 13.889 11.167 3.525 1.00 81.44 114 GLU A C 1
ATOM 908 O O . GLU A 1 114 ? 12.841 11.557 3.022 1.00 81.44 114 GLU A O 1
ATOM 913 N N . TYR A 1 115 ? 14.180 9.873 3.643 1.00 77.56 115 TYR A N 1
ATOM 914 C CA . TYR A 1 115 ? 13.253 8.810 3.240 1.00 77.56 115 TYR A CA 1
ATOM 915 C C . TYR A 1 115 ? 12.357 8.377 4.407 1.00 77.56 115 TYR A C 1
ATOM 917 O O . TYR A 1 115 ? 12.790 8.372 5.561 1.00 77.56 115 TYR A O 1
ATOM 925 N N . GLU A 1 116 ? 11.119 7.980 4.101 1.00 71.88 116 GLU A N 1
ATOM 926 C CA . GLU A 1 116 ? 10.206 7.314 5.039 1.00 71.88 116 GLU A CA 1
ATOM 927 C C . GLU A 1 116 ? 10.798 5.934 5.359 1.00 71.88 116 GLU A C 1
ATOM 929 O O . GLU A 1 116 ? 10.601 4.976 4.618 1.00 71.88 116 GLU A O 1
ATOM 934 N N . ASN A 1 117 ? 11.632 5.857 6.403 1.00 61.03 117 ASN A N 1
ATOM 935 C CA . ASN A 1 117 ? 12.309 4.625 6.808 1.00 61.03 117 ASN A CA 1
ATOM 936 C C . ASN A 1 117 ? 11.305 3.461 6.957 1.00 61.03 117 ASN A C 1
ATOM 938 O O . ASN A 1 117 ? 10.409 3.516 7.801 1.00 61.03 117 ASN A O 1
ATOM 942 N N . GLU A 1 118 ? 11.535 2.358 6.235 1.00 46.25 118 GLU A N 1
ATOM 943 C CA . GLU A 1 118 ? 11.139 1.032 6.713 1.00 46.25 118 GLU A CA 1
ATOM 944 C C . GLU A 1 118 ? 12.088 0.636 7.855 1.00 46.25 118 GLU A C 1
ATOM 946 O O . GLU A 1 118 ? 13.310 0.742 7.742 1.00 46.25 118 GLU A O 1
ATOM 951 N N . TYR A 1 119 ? 11.508 0.209 8.975 1.00 41.19 119 TYR A N 1
ATOM 952 C CA . TYR A 1 119 ? 12.212 -0.375 10.114 1.00 41.19 119 TYR A CA 1
ATOM 953 C C . TYR A 1 119 ? 13.072 -1.560 9.645 1.00 41.19 119 TYR A C 1
ATOM 955 O O . TYR A 1 119 ? 12.547 -2.650 9.422 1.00 41.19 119 TYR A O 1
ATOM 963 N N . ASP A 1 120 ? 14.387 -1.377 9.555 1.00 39.44 120 ASP A N 1
ATOM 964 C CA . ASP A 1 120 ? 15.337 -2.486 9.600 1.00 39.44 120 ASP A CA 1
ATOM 965 C C . ASP A 1 120 ? 16.228 -2.244 10.817 1.00 39.44 120 ASP A C 1
ATOM 967 O O . ASP A 1 120 ? 16.905 -1.220 10.937 1.00 39.44 120 ASP A O 1
ATOM 971 N N . GLY A 1 121 ? 16.079 -3.115 11.813 1.00 42.72 121 GLY A N 1
ATOM 972 C CA . GLY A 1 121 ? 16.621 -2.912 13.148 1.00 42.72 121 GLY A CA 1
ATOM 973 C C . GLY A 1 121 ? 18.143 -2.864 13.140 1.00 42.72 121 GLY A C 1
ATOM 974 O O . GLY A 1 121 ? 18.765 -3.914 13.114 1.00 42.72 121 GLY A O 1
ATOM 975 N N . ASP A 1 122 ? 18.714 -1.658 13.179 1.00 45.34 122 ASP A N 1
ATOM 976 C CA . ASP A 1 122 ? 19.989 -1.367 13.861 1.00 45.34 122 ASP A CA 1
ATOM 977 C C . ASP A 1 122 ? 20.389 0.126 13.884 1.00 45.34 122 ASP A C 1
ATOM 979 O O . ASP A 1 122 ? 21.431 0.477 14.440 1.00 45.34 122 ASP A O 1
ATOM 983 N N . SER A 1 123 ? 19.581 1.059 13.360 1.00 48.16 123 SER A N 1
ATOM 984 C CA . SER A 1 123 ? 19.816 2.490 13.611 1.00 48.16 123 SER A CA 1
ATOM 985 C C . SER A 1 123 ? 18.538 3.326 13.579 1.00 48.16 123 SER A C 1
ATOM 987 O O . SER A 1 123 ? 17.899 3.423 12.535 1.00 48.16 123 SER A O 1
ATOM 989 N N . ASP A 1 124 ? 18.234 4.021 14.679 1.00 48.69 124 ASP A N 1
ATOM 990 C CA . ASP A 1 124 ? 17.148 5.016 14.806 1.00 48.69 124 ASP A CA 1
ATOM 991 C C . ASP A 1 124 ? 17.401 6.313 14.001 1.00 48.69 124 ASP A C 1
ATOM 993 O O . ASP A 1 124 ? 16.900 7.384 14.343 1.00 48.69 124 ASP A O 1
ATOM 997 N N . LEU A 1 125 ? 18.228 6.263 12.953 1.00 48.16 125 LEU A N 1
ATOM 998 C CA . LEU A 1 125 ? 18.567 7.436 12.155 1.00 48.16 125 LEU A CA 1
ATOM 999 C C . LEU A 1 125 ? 17.824 7.406 10.812 1.00 48.16 125 LEU A C 1
ATOM 1001 O O . LEU A 1 125 ? 17.830 6.375 10.133 1.00 48.16 125 LEU A O 1
ATOM 1005 N N . PRO A 1 126 ? 17.196 8.522 10.398 1.00 52.34 126 PRO A N 1
ATOM 1006 C CA . PRO A 1 126 ? 16.627 8.644 9.063 1.00 52.34 126 PRO A CA 1
ATOM 1007 C C . PRO A 1 126 ? 17.700 8.386 8.003 1.00 52.34 126 PRO A C 1
ATOM 1009 O O . PRO A 1 126 ? 18.841 8.850 8.123 1.00 52.34 126 PRO A O 1
ATOM 1012 N N . LYS A 1 127 ? 17.347 7.649 6.947 1.00 61.22 127 LYS A N 1
ATOM 1013 C CA . LYS A 1 127 ? 18.231 7.474 5.795 1.00 61.22 127 LYS A CA 1
ATOM 1014 C C . LYS A 1 127 ? 18.282 8.793 5.025 1.00 61.22 127 LYS A C 1
ATOM 1016 O O . LYS A 1 127 ? 17.372 9.134 4.277 1.00 61.22 127 LYS A O 1
ATOM 1021 N N . ILE A 1 128 ? 19.352 9.554 5.240 1.00 59.91 128 ILE A N 1
ATOM 1022 C CA . ILE A 1 128 ? 19.573 10.853 4.603 1.00 59.91 128 ILE A CA 1
ATOM 1023 C C . ILE A 1 128 ? 20.416 10.671 3.337 1.00 59.91 128 ILE A C 1
ATOM 1025 O O . ILE A 1 128 ? 21.498 10.083 3.388 1.00 59.91 128 ILE A O 1
ATOM 1029 N N . SER A 1 129 ? 19.955 11.218 2.211 1.00 65.44 129 SER A N 1
ATOM 1030 C CA . SER A 1 129 ? 20.721 11.276 0.959 1.00 65.44 129 SER A CA 1
ATOM 1031 C C . SER A 1 129 ? 21.022 12.716 0.550 1.00 65.44 129 SER A C 1
ATOM 1033 O O . SER A 1 129 ? 20.184 13.608 0.684 1.00 65.44 129 SER A O 1
ATOM 1035 N N . PHE A 1 130 ? 22.230 12.937 0.028 1.00 61.88 130 PHE A N 1
ATOM 1036 C CA . PHE A 1 130 ? 22.665 14.230 -0.502 1.00 61.88 130 PHE A CA 1
ATOM 1037 C C . PHE A 1 130 ? 22.578 14.224 -2.021 1.00 61.88 130 PHE A C 1
ATOM 1039 O O . PHE A 1 130 ? 23.183 13.369 -2.668 1.00 61.88 130 PHE A O 1
ATOM 1046 N N . ILE A 1 131 ? 21.886 15.209 -2.585 1.00 64.25 131 ILE A N 1
ATOM 1047 C CA . ILE A 1 131 ? 21.704 15.339 -4.032 1.00 64.25 131 ILE A CA 1
ATOM 1048 C C . ILE A 1 131 ? 22.221 16.711 -4.454 1.00 64.25 131 ILE A C 1
ATOM 1050 O O . ILE A 1 131 ? 21.913 17.719 -3.813 1.00 64.25 131 ILE A O 1
ATOM 1054 N N . SER A 1 132 ? 23.070 16.758 -5.483 1.00 55.69 132 SER A N 1
ATOM 1055 C CA . SER A 1 132 ? 23.481 18.027 -6.089 1.00 55.69 132 SER A CA 1
ATOM 1056 C C . SER A 1 132 ? 22.404 18.526 -7.050 1.00 55.69 132 SER A C 1
ATOM 1058 O O . SER A 1 132 ? 21.758 17.730 -7.727 1.00 55.69 132 SER A O 1
ATOM 1060 N N . GLU A 1 133 ? 22.263 19.847 -7.159 1.00 54.53 133 GLU A N 1
ATOM 1061 C CA . GLU A 1 133 ? 21.426 20.521 -8.168 1.00 54.53 133 GLU A CA 1
ATOM 1062 C C . GLU A 1 133 ? 21.777 20.165 -9.625 1.00 54.53 133 GLU A C 1
ATOM 1064 O O . GLU A 1 133 ? 20.990 20.433 -10.526 1.00 54.53 133 GLU A O 1
ATOM 1069 N N . GLU A 1 134 ? 22.940 19.555 -9.878 1.00 50.03 134 GLU A N 1
ATOM 1070 C CA . GLU A 1 134 ? 23.329 19.086 -11.216 1.00 50.03 134 GLU A CA 1
ATOM 1071 C C . GLU A 1 134 ? 22.517 17.868 -11.682 1.00 50.03 134 GLU A C 1
ATOM 1073 O O . GLU A 1 134 ? 22.442 17.604 -12.883 1.00 50.03 134 GLU A O 1
ATOM 1078 N N . ASN A 1 135 ? 21.891 17.138 -10.755 1.00 57.59 135 ASN A N 1
ATOM 1079 C CA . ASN A 1 135 ? 20.933 16.101 -11.106 1.00 57.59 135 ASN A CA 1
ATOM 1080 C C . ASN A 1 135 ? 19.593 16.764 -11.417 1.00 57.59 135 ASN A C 1
ATOM 1082 O O . ASN A 1 135 ? 19.063 17.520 -10.602 1.00 57.59 135 ASN A O 1
ATOM 1086 N N . ASN A 1 136 ? 19.026 16.463 -12.584 1.00 65.62 136 ASN A N 1
ATOM 1087 C CA . ASN A 1 136 ? 17.704 16.948 -12.945 1.00 65.62 136 ASN A CA 1
ATOM 1088 C C . ASN A 1 136 ? 16.667 16.345 -11.985 1.00 65.62 136 ASN A C 1
ATOM 1090 O O . ASN A 1 136 ? 16.237 15.208 -12.150 1.00 65.62 136 ASN A O 1
ATOM 1094 N N . LEU A 1 137 ? 16.281 17.104 -10.957 1.00 71.75 137 LEU A N 1
ATOM 1095 C CA . LEU A 1 137 ? 15.380 16.644 -9.896 1.00 71.75 137 LEU A CA 1
ATOM 1096 C C . LEU A 1 137 ? 14.042 16.149 -10.451 1.00 71.75 137 LEU A C 1
ATOM 1098 O O . LEU A 1 137 ? 13.456 15.237 -9.883 1.00 71.75 137 LEU A O 1
ATOM 1102 N N . THR A 1 138 ? 13.604 16.694 -11.589 1.00 69.06 138 THR A N 1
ATOM 1103 C CA . THR A 1 138 ? 12.386 16.248 -12.286 1.00 69.06 138 THR A CA 1
ATOM 1104 C C . THR A 1 138 ? 12.492 14.850 -12.898 1.00 69.06 138 THR A C 1
ATOM 1106 O O . THR A 1 138 ? 11.466 14.206 -13.100 1.00 69.06 138 THR A O 1
ATOM 1109 N N . ASP A 1 139 ? 13.708 14.357 -13.152 1.00 68.94 139 ASP A N 1
ATOM 1110 C CA . ASP A 1 139 ? 13.951 12.993 -13.638 1.00 68.94 139 ASP A CA 1
ATOM 1111 C C . ASP A 1 139 ? 14.119 11.994 -12.481 1.00 68.94 139 ASP A C 1
ATOM 1113 O O . ASP A 1 139 ? 13.941 10.789 -12.666 1.00 68.94 139 ASP A O 1
ATOM 1117 N N . CYS A 1 140 ? 14.469 12.488 -11.289 1.00 72.69 140 CYS A N 1
ATOM 1118 C CA . CYS A 1 140 ? 14.713 11.672 -10.100 1.00 72.69 140 CYS A CA 1
ATOM 1119 C C . CYS A 1 140 ? 13.501 11.593 -9.166 1.00 72.69 140 CYS A C 1
ATOM 1121 O O . CYS A 1 140 ? 13.351 10.599 -8.463 1.00 72.69 140 CYS A O 1
ATOM 1123 N N . PHE A 1 141 ? 12.642 12.614 -9.142 1.00 81.50 141 PHE A N 1
ATOM 1124 C CA . PHE A 1 141 ? 11.554 12.738 -8.174 1.00 81.50 141 PHE A CA 1
ATOM 1125 C C . PHE A 1 141 ? 10.228 13.109 -8.836 1.00 81.50 141 PHE A C 1
ATOM 1127 O O . PHE A 1 141 ? 10.184 13.738 -9.891 1.00 81.50 141 PHE A O 1
ATOM 1134 N N . GLY A 1 142 ? 9.136 12.738 -8.175 1.00 84.00 142 GLY A N 1
ATOM 1135 C CA . GLY A 1 142 ? 7.795 13.276 -8.400 1.00 84.00 142 GLY A CA 1
ATOM 1136 C C . GLY A 1 142 ? 7.172 13.723 -7.080 1.00 84.00 142 GLY A C 1
ATOM 1137 O O . GLY A 1 142 ? 7.700 13.430 -6.006 1.00 84.00 142 GLY A O 1
ATOM 1138 N N . MET A 1 143 ? 6.039 14.414 -7.145 1.00 84.50 143 MET A N 1
ATOM 1139 C CA . MET A 1 143 ? 5.231 14.700 -5.962 1.00 84.50 143 MET A CA 1
ATOM 1140 C C . MET A 1 143 ? 4.504 13.425 -5.529 1.00 84.50 143 MET A C 1
ATOM 1142 O O . MET A 1 143 ? 3.908 12.719 -6.351 1.00 84.50 143 MET A O 1
ATOM 1146 N N . TRP A 1 144 ? 4.571 13.112 -4.234 1.00 82.44 144 TRP A N 1
ATOM 1147 C CA . TRP A 1 144 ? 3.856 11.966 -3.686 1.00 82.44 144 TRP A CA 1
ATOM 1148 C C . TRP A 1 144 ? 2.355 12.232 -3.742 1.00 82.44 144 TRP A C 1
ATOM 1150 O O . TRP A 1 144 ? 1.864 13.217 -3.190 1.00 82.44 144 TRP A O 1
ATOM 1160 N N . LYS A 1 145 ? 1.623 11.310 -4.364 1.00 74.31 145 LYS A N 1
ATOM 1161 C CA . LYS A 1 145 ? 0.170 11.261 -4.285 1.00 74.31 145 LYS A CA 1
ATOM 1162 C C . LYS A 1 145 ? -0.191 10.146 -3.322 1.00 74.31 145 LYS A C 1
ATOM 1164 O O . LYS A 1 145 ? 0.254 9.013 -3.503 1.00 74.31 145 LYS A O 1
ATOM 1169 N N . ASP A 1 146 ? -1.003 10.457 -2.316 1.00 64.56 146 ASP A N 1
ATOM 1170 C CA . ASP A 1 146 ? -1.524 9.399 -1.462 1.00 64.56 146 ASP A CA 1
ATOM 1171 C C . ASP A 1 146 ? -2.254 8.370 -2.330 1.00 64.56 146 ASP A C 1
ATOM 1173 O O . ASP A 1 146 ? -3.024 8.762 -3.219 1.00 64.56 146 ASP A O 1
ATOM 1177 N N . PRO A 1 147 ? -2.001 7.064 -2.121 1.00 56.91 147 PRO A N 1
ATOM 1178 C CA . PRO A 1 147 ? -2.719 6.034 -2.843 1.00 56.91 147 PRO A CA 1
ATOM 1179 C C . PRO A 1 147 ? -4.210 6.303 -2.697 1.00 56.91 147 PRO A C 1
ATOM 1181 O O . PRO A 1 147 ? -4.736 6.348 -1.583 1.00 56.91 147 PRO A O 1
ATOM 1184 N N . GLU A 1 148 ? -4.893 6.490 -3.828 1.00 48.62 148 GLU A N 1
ATOM 1185 C CA . GLU A 1 148 ? -6.346 6.524 -3.821 1.00 48.62 148 GLU A CA 1
ATOM 1186 C C . GLU A 1 148 ? -6.806 5.222 -3.173 1.00 48.62 148 GLU A C 1
ATOM 1188 O O . GLU A 1 148 ? -6.489 4.131 -3.656 1.00 48.62 148 GLU A O 1
ATOM 1193 N N . LEU A 1 149 ? -7.507 5.342 -2.042 1.00 40.31 149 LEU A N 1
ATOM 1194 C CA . LEU A 1 149 ? -8.167 4.220 -1.398 1.00 40.31 149 LEU A CA 1
ATOM 1195 C C . LEU A 1 149 ? -9.094 3.609 -2.442 1.00 40.31 149 LEU A C 1
ATOM 1197 O O . LEU A 1 149 ? -10.188 4.119 -2.690 1.00 40.31 149 LEU A O 1
ATOM 1201 N N . GLN A 1 150 ? -8.647 2.523 -3.074 1.00 40.09 150 GLN A N 1
ATOM 1202 C CA . GLN A 1 150 ? -9.500 1.712 -3.920 1.00 40.09 150 GLN A CA 1
ATOM 1203 C C . GLN A 1 150 ? -10.486 1.013 -2.993 1.00 40.09 150 GLN A C 1
ATOM 1205 O O . GLN A 1 150 ? -10.280 -0.113 -2.544 1.00 40.09 150 GLN A O 1
ATOM 1210 N N . LEU A 1 151 ? -11.555 1.737 -2.666 1.00 36.41 151 LEU A N 1
ATOM 1211 C CA . LEU A 1 151 ? -12.774 1.181 -2.121 1.00 36.41 151 LEU A CA 1
ATOM 1212 C C . LEU A 1 151 ? -13.232 0.154 -3.151 1.00 36.41 151 LEU A C 1
ATOM 1214 O O . LEU A 1 151 ? -13.700 0.511 -4.233 1.00 36.41 151 LEU A O 1
ATOM 1218 N N . SER A 1 152 ? -13.015 -1.126 -2.847 1.00 38.75 152 SER 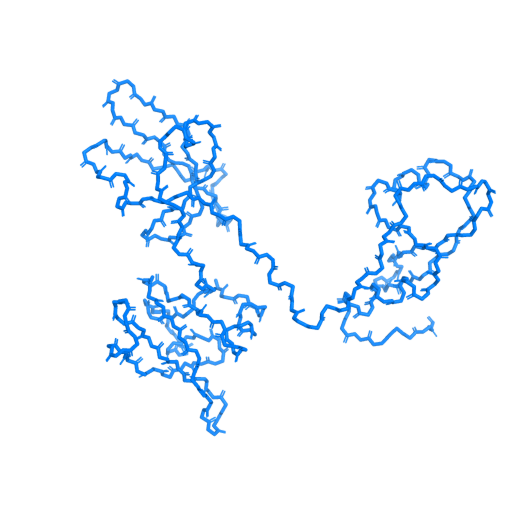A N 1
ATOM 1219 C CA . SER A 1 152 ? -13.492 -2.224 -3.677 1.00 38.75 152 SER A CA 1
ATOM 1220 C C . SER A 1 152 ? -14.959 -1.971 -4.008 1.00 38.75 152 SER A C 1
ATOM 1222 O O . SER A 1 152 ? -15.730 -1.625 -3.115 1.00 38.75 152 SER A O 1
ATOM 1224 N N . SER A 1 153 ? -15.354 -2.171 -5.263 1.00 39.44 153 SER A N 1
ATOM 1225 C CA . SER A 1 153 ? -16.722 -1.996 -5.773 1.00 39.44 153 SER A CA 1
ATOM 1226 C C . SER A 1 153 ? -17.800 -2.818 -5.044 1.00 39.44 153 SER A C 1
ATOM 1228 O O . SER A 1 153 ? -18.985 -2.623 -5.294 1.00 39.44 153 SER A O 1
ATOM 1230 N N . ASN A 1 154 ? -17.403 -3.669 -4.094 1.00 40.47 154 ASN A N 1
ATOM 1231 C CA . ASN A 1 154 ? -18.238 -4.205 -3.024 1.00 40.47 154 ASN A CA 1
ATOM 1232 C C . ASN A 1 154 ? -18.096 -3.359 -1.752 1.00 40.47 154 ASN A C 1
ATOM 1234 O O . ASN A 1 154 ? -17.741 -3.890 -0.698 1.00 40.47 154 ASN A O 1
ATOM 1238 N N . SER A 1 155 ? -18.321 -2.046 -1.825 1.00 43.84 155 SER A N 1
ATOM 1239 C CA . SER A 1 155 ? -18.411 -1.259 -0.604 1.00 43.84 155 SER A CA 1
ATOM 1240 C C . SER A 1 155 ? -19.664 -1.726 0.134 1.00 43.84 155 SER A C 1
ATOM 1242 O O . SER A 1 155 ? -20.777 -1.267 -0.117 1.00 43.84 155 SER A O 1
ATOM 1244 N N . LEU A 1 156 ? -19.490 -2.662 1.075 1.00 51.44 156 LEU A N 1
ATOM 1245 C CA . LEU A 1 156 ? -20.290 -2.607 2.286 1.00 51.44 156 LEU A CA 1
ATOM 1246 C C . LEU A 1 156 ? -20.132 -1.162 2.748 1.00 51.44 156 LEU A C 1
ATOM 1248 O O . LEU A 1 156 ? -19.037 -0.750 3.135 1.00 51.44 156 LEU A O 1
ATOM 1252 N N . GLN A 1 157 ? -21.177 -0.355 2.571 1.00 59.69 157 GLN A N 1
ATOM 1253 C CA . GLN A 1 157 ? -21.217 0.963 3.172 1.00 59.69 157 GLN A CA 1
ATOM 1254 C C . GLN A 1 157 ? -21.183 0.706 4.666 1.00 59.69 157 GLN A C 1
ATOM 1256 O O . GLN A 1 157 ? -22.210 0.393 5.263 1.00 59.69 157 GLN A O 1
ATOM 1261 N N . LEU A 1 158 ? -19.978 0.746 5.234 1.00 68.50 158 LEU A N 1
ATOM 1262 C CA . LEU A 1 158 ? -19.820 0.577 6.657 1.00 68.50 158 LEU A CA 1
ATOM 1263 C C . LEU A 1 158 ? -20.664 1.653 7.336 1.00 68.50 158 LEU A C 1
ATOM 1265 O O . LEU A 1 158 ? -20.642 2.815 6.904 1.00 68.50 158 LEU A O 1
ATOM 1269 N N . PRO A 1 159 ? -21.421 1.276 8.370 1.00 76.88 159 PRO A N 1
ATOM 1270 C CA . PRO A 1 159 ? -22.186 2.215 9.154 1.00 76.88 159 PRO A CA 1
ATOM 1271 C C . PRO A 1 159 ? -21.339 3.398 9.579 1.00 76.88 159 PRO A C 1
ATOM 1273 O O . PRO A 1 159 ? -20.186 3.251 9.989 1.00 76.88 159 PRO A O 1
ATOM 1276 N N . LYS A 1 160 ? -21.923 4.590 9.493 1.00 78.19 160 LYS A N 1
ATOM 1277 C CA . LYS A 1 160 ? -21.252 5.784 9.988 1.00 78.19 160 LYS A CA 1
ATOM 1278 C C . LYS A 1 160 ? -21.363 5.795 11.513 1.00 78.19 160 LYS A C 1
ATOM 1280 O O . LYS A 1 160 ? -22.485 5.760 12.019 1.00 78.19 160 LYS A O 1
ATOM 1285 N N . PRO A 1 161 ? -20.241 5.874 12.242 1.00 80.62 161 PRO A N 1
ATOM 1286 C CA . PRO A 1 161 ? -20.287 5.998 13.687 1.00 80.62 161 PRO A CA 1
ATOM 1287 C C . PRO A 1 161 ? -20.952 7.315 14.098 1.00 80.62 161 PRO A C 1
ATOM 1289 O O . PRO A 1 161 ? -20.983 8.292 13.344 1.00 80.62 161 PRO A O 1
ATOM 1292 N N . VAL A 1 162 ? -21.489 7.343 15.312 1.00 80.44 162 VAL A N 1
ATOM 1293 C CA . VAL A 1 162 ? -22.100 8.525 15.916 1.00 80.44 162 VAL A CA 1
ATOM 1294 C C . VAL A 1 162 ? -21.021 9.584 16.137 1.00 80.44 162 VAL A C 1
ATO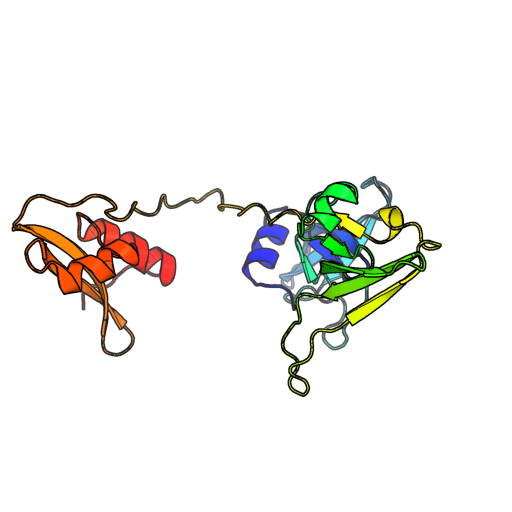M 1296 O O . VAL A 1 162 ? -20.067 9.367 16.879 1.00 80.44 162 VAL A O 1
ATOM 1299 N N . THR A 1 163 ? -21.186 10.739 15.496 1.00 70.12 163 THR A N 1
ATOM 1300 C CA . THR A 1 163 ? -20.269 11.888 15.597 1.00 70.12 163 THR A CA 1
ATOM 1301 C C . THR A 1 163 ? -20.858 13.067 16.364 1.00 70.12 163 THR A C 1
ATOM 1303 O O . THR A 1 163 ? -20.145 14.018 16.669 1.00 70.12 163 THR A O 1
ATOM 1306 N N . GLU A 1 164 ? -22.157 13.030 16.653 1.00 72.94 164 GLU A N 1
ATOM 1307 C CA . GLU A 1 164 ? -22.884 14.105 17.323 1.00 72.94 164 GLU A CA 1
ATOM 1308 C C . GLU A 1 164 ? -23.374 13.642 18.698 1.00 72.94 164 GLU A C 1
ATOM 1310 O O . GLU A 1 164 ? -23.755 12.475 18.850 1.00 72.94 164 GLU A O 1
ATOM 1315 N N . PRO A 1 165 ? -23.400 14.535 19.702 1.00 68.25 165 PRO A N 1
ATOM 1316 C CA . PRO A 1 165 ? -23.962 14.215 21.005 1.00 68.25 165 PRO A CA 1
ATOM 1317 C C . PRO A 1 165 ? -25.441 13.834 20.869 1.00 68.25 165 PRO A C 1
ATOM 1319 O O . PRO A 1 165 ? -26.235 14.544 20.251 1.00 68.25 165 PRO A O 1
ATOM 1322 N N . LEU A 1 166 ? -25.812 12.696 21.452 1.00 73.50 166 LEU A N 1
ATOM 1323 C CA . LEU A 1 166 ? -27.177 12.176 21.430 1.00 73.50 166 LEU A CA 1
ATOM 1324 C C . LEU A 1 166 ? -27.988 12.680 22.635 1.00 73.50 166 LEU A C 1
ATOM 1326 O O . LEU A 1 166 ? -27.412 13.154 23.619 1.00 73.50 166 LEU A O 1
ATOM 1330 N N . PRO A 1 167 ? -29.331 12.571 22.592 1.00 77.06 167 PRO A N 1
ATOM 1331 C CA . PRO A 1 167 ? -30.162 12.816 23.763 1.00 77.06 167 PRO A CA 1
ATOM 1332 C C . PRO A 1 167 ? -29.695 11.979 24.957 1.00 77.06 167 PRO A C 1
ATOM 1334 O O . PRO A 1 167 ? -29.323 10.812 24.801 1.00 77.06 167 PRO A O 1
ATOM 1337 N N . SER A 1 168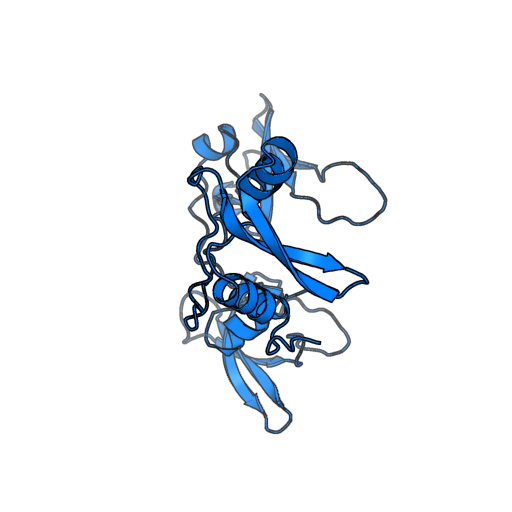 ? -29.751 12.555 26.159 1.00 71.69 168 SER A N 1
ATOM 1338 C CA . SER A 1 168 ? -29.491 11.805 27.388 1.00 71.69 168 SER A CA 1
ATOM 1339 C C . SER A 1 168 ? -30.378 10.561 27.444 1.00 71.69 168 SER A C 1
ATOM 1341 O O . SER A 1 168 ? -31.573 10.640 27.165 1.00 71.69 168 SER A O 1
ATOM 1343 N N . TYR A 1 169 ? -29.785 9.427 27.816 1.00 74.19 169 TYR A N 1
ATOM 1344 C CA . TYR A 1 169 ? -30.404 8.097 27.836 1.00 74.19 169 TYR A CA 1
ATOM 1345 C C . TYR A 1 169 ? -30.726 7.478 26.467 1.00 74.19 169 TYR A C 1
ATOM 1347 O O . TYR A 1 169 ? -31.435 6.476 26.420 1.00 74.19 169 TYR A O 1
ATOM 1355 N N . ALA A 1 170 ? -30.184 7.999 25.362 1.00 81.25 170 ALA A N 1
ATOM 1356 C CA . ALA A 1 170 ? -30.201 7.259 24.102 1.00 81.25 170 ALA A CA 1
ATOM 1357 C C . ALA A 1 170 ? -29.426 5.938 24.251 1.00 81.25 170 ALA A C 1
ATOM 1359 O O . ALA A 1 170 ? -28.316 5.927 24.789 1.00 81.25 170 ALA A O 1
ATOM 1360 N N . GLU A 1 171 ? -30.005 4.834 23.783 1.00 84.56 171 GLU A N 1
ATOM 1361 C CA . GLU A 1 171 ? -29.277 3.573 23.647 1.00 84.56 171 GLU A CA 1
ATOM 1362 C C . GLU A 1 171 ? -28.242 3.692 22.533 1.00 84.56 171 GLU A C 1
ATOM 1364 O O . GLU A 1 171 ? -28.536 4.179 21.440 1.00 84.56 171 GLU A O 1
ATOM 1369 N N . ILE A 1 172 ? -27.026 3.247 22.830 1.00 86.69 172 ILE A N 1
ATOM 1370 C CA . ILE A 1 172 ? -25.916 3.208 21.888 1.00 86.69 172 ILE A CA 1
ATOM 1371 C C . ILE A 1 172 ? -25.162 1.895 22.041 1.00 86.69 172 ILE A C 1
ATOM 1373 O O . ILE A 1 172 ? -25.059 1.326 23.133 1.00 86.69 172 ILE A O 1
ATOM 1377 N N . TYR A 1 173 ? -24.613 1.443 20.926 1.00 87.75 173 TYR A N 1
ATOM 1378 C CA . TYR A 1 173 ? -23.891 0.189 20.816 1.00 87.75 173 TYR A CA 1
ATOM 1379 C C . TYR A 1 173 ? -22.451 0.483 20.426 1.00 87.75 173 TYR A C 1
ATOM 1381 O O . TYR A 1 173 ? -22.185 1.419 19.671 1.00 87.75 173 TYR A O 1
ATOM 1389 N N . TYR A 1 174 ? -21.509 -0.296 20.937 1.00 85.00 174 TYR A N 1
ATOM 1390 C CA . TYR A 1 174 ? -20.110 -0.149 20.564 1.00 85.00 174 TYR A CA 1
ATOM 1391 C C . TYR A 1 174 ? -19.413 -1.495 20.477 1.00 85.00 174 TYR A C 1
ATOM 1393 O O . TYR A 1 174 ? -19.790 -2.472 21.129 1.00 85.00 174 TYR A O 1
ATOM 1401 N N . LEU A 1 175 ? -18.382 -1.519 19.642 1.00 82.56 175 LEU A N 1
ATOM 1402 C CA . LEU A 1 175 ? -17.496 -2.658 19.498 1.00 82.56 175 LEU A CA 1
ATOM 1403 C C . LEU A 1 175 ? -16.517 -2.698 20.673 1.00 82.56 175 LEU A C 1
ATOM 1405 O O . LEU A 1 175 ? -15.781 -1.736 20.887 1.00 82.56 175 LEU A O 1
ATOM 1409 N N . ASN A 1 176 ? -16.462 -3.817 21.391 1.00 80.38 176 ASN A N 1
ATOM 1410 C CA . ASN A 1 176 ? -15.445 -4.074 22.406 1.00 80.38 176 ASN A CA 1
ATOM 1411 C C . ASN A 1 176 ? -14.665 -5.356 22.086 1.00 80.38 176 ASN A C 1
ATOM 1413 O O . ASN A 1 176 ? -15.099 -6.182 21.280 1.00 80.38 176 ASN A O 1
ATOM 1417 N N . ILE A 1 177 ? -13.508 -5.522 22.724 1.00 72.19 177 ILE A N 1
ATOM 1418 C CA . ILE A 1 177 ? -12.734 -6.761 22.680 1.00 72.19 177 ILE A CA 1
ATOM 1419 C C . ILE A 1 177 ? -12.686 -7.338 24.090 1.00 72.19 177 ILE A C 1
ATOM 1421 O O . ILE A 1 177 ? -12.062 -6.772 24.985 1.00 72.19 177 ILE A O 1
ATOM 1425 N N . GLU A 1 178 ? -13.308 -8.497 24.275 1.00 76.75 178 GLU A N 1
ATOM 1426 C CA . GLU A 1 178 ? -13.307 -9.235 25.536 1.00 76.75 178 GLU A CA 1
ATOM 1427 C C . GLU A 1 178 ? -12.777 -10.644 25.278 1.00 76.75 178 GLU A C 1
ATOM 1429 O O . GLU A 1 178 ? -13.211 -11.324 24.350 1.00 76.75 178 GLU A O 1
ATOM 1434 N N . ASN A 1 179 ? -11.788 -11.090 26.061 1.00 78.56 179 ASN A N 1
ATOM 1435 C CA . ASN A 1 179 ? -11.155 -12.408 25.895 1.00 78.56 179 ASN A CA 1
ATOM 1436 C C . ASN A 1 179 ? -10.707 -12.702 24.444 1.00 78.56 179 ASN A C 1
ATOM 1438 O O . ASN A 1 179 ? -10.914 -13.802 23.930 1.00 78.56 179 ASN A O 1
ATOM 1442 N N . CYS A 1 180 ? -10.117 -11.700 23.777 1.00 67.88 180 CYS A N 1
ATOM 1443 C CA . CYS A 1 180 ? -9.680 -11.758 22.373 1.00 67.88 180 CYS A CA 1
ATOM 1444 C C . CYS A 1 180 ? -10.807 -12.019 21.354 1.00 67.88 180 CYS A C 1
ATOM 1446 O O . CYS A 1 180 ? -10.540 -12.485 20.247 1.00 67.88 180 CYS A O 1
ATOM 1448 N N . LYS A 1 181 ? -12.060 -11.714 21.706 1.00 71.94 181 LYS A N 1
ATOM 1449 C CA . LYS A 1 181 ? -13.216 -11.791 20.811 1.00 71.94 181 LYS A CA 1
ATOM 1450 C C . LYS A 1 181 ? -13.898 -10.437 20.706 1.00 71.94 181 LYS A C 1
ATOM 1452 O O . LYS A 1 181 ? -13.984 -9.706 21.690 1.00 71.94 181 LYS A O 1
ATOM 1457 N N . TYR A 1 182 ? -14.398 -10.130 19.515 1.00 76.81 182 TYR A N 1
ATOM 1458 C CA . TYR A 1 182 ? -15.252 -8.970 19.306 1.00 76.81 182 TYR A CA 1
ATOM 1459 C C . TYR A 1 182 ? -16.618 -9.213 19.944 1.00 76.81 182 TYR A C 1
ATOM 1461 O O . TYR A 1 182 ? -17.278 -10.206 19.635 1.00 76.81 182 TYR A O 1
ATOM 1469 N N . VAL A 1 183 ? -17.030 -8.306 20.823 1.00 82.56 183 VAL A N 1
ATOM 1470 C CA . VAL A 1 183 ? -18.337 -8.329 21.484 1.00 82.56 183 VAL A CA 1
ATOM 1471 C C . VAL A 1 183 ? -19.052 -7.001 21.274 1.00 82.56 183 VAL A C 1
ATOM 1473 O O . VAL A 1 183 ? -18.417 -5.961 21.077 1.00 82.56 183 VAL A O 1
ATOM 1476 N N . ILE A 1 184 ? -20.382 -7.051 21.290 1.00 88.19 184 ILE A N 1
ATOM 1477 C CA . ILE A 1 184 ? -21.233 -5.876 21.128 1.00 88.19 184 ILE A CA 1
ATOM 1478 C C . ILE A 1 184 ? -21.747 -5.477 22.502 1.00 88.19 184 ILE A C 1
ATOM 1480 O O . ILE A 1 184 ? -22.573 -6.179 23.084 1.00 88.19 184 ILE A O 1
ATOM 1484 N N . ASN A 1 185 ? -21.282 -4.336 22.997 1.00 86.31 185 ASN A N 1
ATOM 1485 C CA . ASN A 1 185 ? -21.727 -3.810 24.277 1.00 86.31 185 ASN A CA 1
ATOM 1486 C C . ASN A 1 185 ? -22.759 -2.704 24.059 1.00 86.31 185 ASN A C 1
ATOM 1488 O O . ASN A 1 185 ? -22.668 -1.913 23.119 1.00 86.31 185 ASN A O 1
ATOM 1492 N N . GLN A 1 186 ? -23.741 -2.658 24.955 1.00 87.44 186 GLN A N 1
ATOM 1493 C CA . GLN A 1 186 ? -24.803 -1.660 24.977 1.00 87.44 186 GLN A CA 1
ATOM 1494 C C . GLN A 1 186 ? -24.612 -0.752 26.189 1.00 87.44 186 GLN A C 1
ATOM 1496 O O . GLN A 1 186 ? -24.415 -1.230 27.307 1.00 87.44 186 GLN A O 1
ATOM 1501 N N . ILE A 1 187 ? -24.713 0.558 25.976 1.00 85.00 187 ILE A N 1
ATOM 1502 C CA . ILE A 1 187 ? -24.729 1.552 27.052 1.00 85.00 187 ILE A CA 1
ATOM 1503 C C . ILE A 1 187 ? -25.820 2.590 26.794 1.00 85.00 187 ILE A C 1
ATOM 1505 O O . ILE A 1 187 ? -26.309 2.757 25.678 1.00 85.00 187 ILE A O 1
ATOM 1509 N N . PHE A 1 188 ? -26.196 3.306 27.848 1.00 82.06 188 PHE A N 1
ATOM 1510 C CA . PHE A 1 188 ? -27.053 4.481 27.738 1.00 82.06 188 PHE A CA 1
ATOM 1511 C C . PHE A 1 188 ? -26.188 5.734 27.695 1.00 82.06 188 PHE A C 1
ATOM 1513 O O . PHE A 1 188 ? -25.207 5.836 28.434 1.00 82.06 188 PHE A O 1
ATOM 1520 N N . TYR A 1 189 ? -26.578 6.709 26.877 1.00 7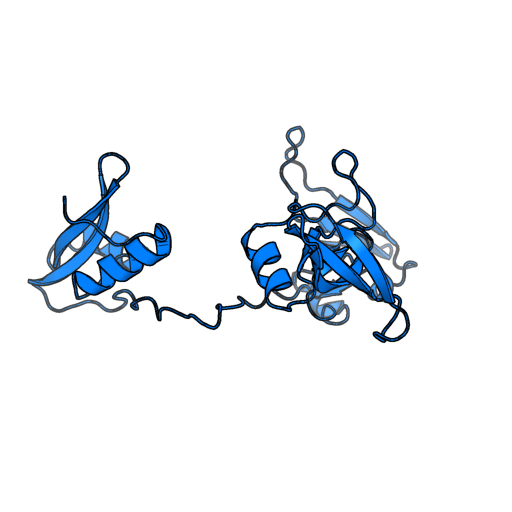2.12 189 TYR A N 1
ATOM 1521 C CA . TYR A 1 189 ? -25.909 8.001 26.775 1.00 72.12 189 TYR A CA 1
ATOM 1522 C C . TYR A 1 189 ? -26.089 8.819 28.068 1.00 72.12 189 TYR A C 1
ATOM 1524 O O . TYR A 1 189 ? -26.983 9.658 28.178 1.00 72.12 189 TYR A O 1
ATOM 1532 N N . LYS A 1 190 ? -25.292 8.516 29.098 1.00 71.94 190 LYS A N 1
ATOM 1533 C CA . LYS A 1 190 ? -25.322 9.178 30.417 1.00 71.94 190 LYS A CA 1
ATOM 1534 C C . LYS A 1 190 ? -23.931 9.403 31.028 1.00 71.94 190 LYS A C 1
ATOM 1536 O O . LYS A 1 190 ? -23.783 10.298 31.853 1.00 71.94 190 LYS A O 1
ATOM 1541 N N . ASP A 1 191 ? -22.923 8.641 30.591 1.00 61.53 191 ASP A N 1
ATOM 1542 C CA . ASP A 1 191 ? -21.570 8.638 31.162 1.00 61.53 191 ASP A CA 1
ATOM 1543 C C . ASP A 1 191 ? -20.583 9.423 30.282 1.00 61.53 191 ASP A C 1
ATOM 1545 O O . ASP A 1 191 ? -19.904 8.866 29.422 1.00 61.53 191 ASP A O 1
ATOM 1549 N N . ILE A 1 192 ? -20.511 10.740 30.496 1.00 60.84 192 ILE A N 1
ATOM 1550 C CA . ILE A 1 192 ? -19.819 11.702 29.614 1.00 60.84 192 ILE A CA 1
ATOM 1551 C C . ILE A 1 192 ? -18.329 11.372 29.408 1.00 60.84 192 ILE A C 1
ATOM 1553 O O . ILE A 1 192 ? -17.817 11.548 28.308 1.00 60.84 192 ILE A O 1
ATOM 1557 N N . GLU A 1 193 ? -17.628 10.866 30.426 1.00 67.19 193 GLU A N 1
ATOM 1558 C CA . GLU A 1 193 ? -16.172 10.661 30.356 1.00 67.19 193 GLU A CA 1
ATOM 1559 C C . GLU A 1 193 ? -15.774 9.405 29.557 1.00 67.19 193 GLU A C 1
ATOM 1561 O O . GLU A 1 193 ? -14.877 9.452 28.715 1.00 67.19 193 GLU A O 1
ATOM 1566 N N . PHE A 1 194 ? -16.474 8.283 29.764 1.00 66.88 194 PHE A N 1
ATOM 1567 C CA . PHE A 1 194 ? -16.249 7.053 28.993 1.00 66.88 194 PHE A CA 1
ATOM 1568 C C . PHE A 1 194 ? -16.782 7.190 27.561 1.00 66.88 194 PHE A C 1
ATOM 1570 O O . PHE A 1 194 ? -16.106 6.820 26.600 1.00 66.88 194 PHE A O 1
ATOM 1577 N N . ILE A 1 195 ? -17.963 7.796 27.408 1.00 68.12 195 ILE A N 1
ATOM 1578 C CA . ILE A 1 195 ? -18.581 8.050 26.103 1.00 68.12 195 ILE A CA 1
ATOM 1579 C C . ILE A 1 195 ? -17.768 9.068 25.303 1.00 68.12 195 ILE A C 1
ATOM 1581 O O . ILE A 1 195 ? -17.657 8.906 24.094 1.00 68.12 195 ILE A O 1
ATOM 1585 N N . GLY A 1 196 ? -17.145 10.056 25.954 1.00 67.75 196 GLY A N 1
ATOM 1586 C CA . GLY A 1 196 ? -16.256 11.021 25.302 1.00 67.75 196 GLY A CA 1
ATOM 1587 C C . GLY A 1 196 ? -15.124 10.335 24.539 1.00 67.75 196 GLY A C 1
ATOM 1588 O O . GLY A 1 196 ? -14.960 10.572 23.346 1.00 67.75 196 GLY A O 1
ATOM 1589 N N . LYS A 1 197 ? -14.431 9.381 25.172 1.00 68.56 197 LYS A N 1
ATOM 1590 C CA . LYS A 1 197 ? -13.375 8.599 24.505 1.00 68.56 197 LYS A CA 1
ATOM 1591 C C . LYS A 1 197 ? -13.911 7.722 23.374 1.00 68.56 197 LYS A C 1
ATOM 1593 O O . LYS A 1 197 ? -13.243 7.560 22.358 1.00 68.56 197 LYS A O 1
ATOM 1598 N N . LEU A 1 198 ? -15.097 7.133 23.528 1.00 67.75 198 LEU A N 1
ATOM 1599 C CA . LEU A 1 198 ? -15.701 6.312 22.472 1.00 67.75 198 LEU A CA 1
ATOM 1600 C C . LEU A 1 198 ? -16.204 7.154 21.285 1.00 67.75 198 LEU A C 1
ATOM 1602 O O . LEU A 1 198 ? -16.125 6.694 20.145 1.00 67.75 198 LEU A O 1
ATOM 1606 N N . LEU A 1 199 ? -16.675 8.380 21.534 1.00 68.38 199 LEU A N 1
ATOM 1607 C CA . LEU A 1 199 ? -17.022 9.372 20.510 1.00 68.38 199 LEU A CA 1
ATOM 1608 C C . LEU A 1 199 ? -15.774 9.843 19.755 1.00 68.38 199 LEU A C 1
ATOM 1610 O O . LEU A 1 199 ? -15.765 9.819 18.526 1.00 68.38 199 LEU A O 1
ATOM 1614 N N . GLU A 1 200 ? -14.713 10.220 20.475 1.00 66.25 200 GLU A N 1
ATOM 1615 C CA . GLU A 1 200 ? -13.431 10.641 19.888 1.00 66.25 200 GLU A CA 1
ATOM 1616 C C . GLU A 1 200 ? -12.832 9.546 19.000 1.00 66.25 200 GLU A C 1
ATOM 1618 O O . GLU A 1 200 ? -12.413 9.814 17.874 1.00 66.25 200 GLU A O 1
ATOM 1623 N N . ASN A 1 201 ? -12.881 8.294 19.464 1.00 66.38 201 ASN A N 1
ATOM 1624 C CA . ASN A 1 201 ? -12.393 7.135 18.716 1.00 66.38 201 ASN A CA 1
ATOM 1625 C C . ASN A 1 201 ? -13.383 6.612 17.661 1.00 66.38 201 ASN A C 1
ATOM 1627 O O . ASN A 1 201 ? -13.082 5.632 16.983 1.00 66.38 201 ASN A O 1
ATOM 1631 N N . ARG A 1 202 ? -14.548 7.255 17.490 1.00 68.94 202 ARG A N 1
ATOM 1632 C CA . ARG A 1 202 ? -15.569 6.904 16.486 1.00 68.94 202 ARG A CA 1
ATOM 1633 C C . ARG A 1 202 ? -16.044 5.448 16.575 1.00 68.94 202 ARG A C 1
ATOM 1635 O O . ARG A 1 202 ? -16.193 4.764 15.566 1.00 68.94 202 ARG A O 1
ATOM 1642 N N . MET A 1 203 ? -16.290 4.978 17.795 1.00 72.50 203 MET A N 1
ATOM 1643 C CA . MET A 1 203 ? -16.630 3.579 18.086 1.00 72.50 203 MET A CA 1
ATOM 1644 C C . MET A 1 203 ? -18.104 3.342 18.449 1.00 72.50 203 MET A C 1
ATOM 1646 O O . MET A 1 203 ? -18.476 2.210 18.752 1.00 72.50 203 MET A O 1
ATOM 1650 N N . LEU A 1 204 ? -18.935 4.386 18.444 1.00 82.19 204 LEU A N 1
ATOM 1651 C CA . LEU A 1 204 ? -20.345 4.316 18.835 1.00 82.19 204 LEU A CA 1
ATOM 1652 C C . LEU A 1 204 ? -21.263 4.213 17.617 1.00 82.19 204 LEU A C 1
ATOM 1654 O O . LEU A 1 204 ? -21.077 4.930 16.638 1.00 82.19 204 LEU A O 1
ATOM 1658 N N . TYR A 1 205 ? -22.303 3.396 17.725 1.00 86.75 205 TYR A N 1
ATOM 1659 C CA . TYR A 1 205 ? -23.302 3.138 16.691 1.00 86.75 205 TYR A CA 1
ATOM 1660 C C . TYR A 1 205 ? -24.708 3.192 17.296 1.00 86.75 205 TYR A C 1
ATOM 1662 O O . TYR A 1 205 ? -24.889 3.024 18.506 1.00 86.75 205 TYR A O 1
ATOM 1670 N N . ARG A 1 206 ? -25.716 3.469 16.466 1.00 86.00 206 ARG A N 1
ATOM 1671 C CA . ARG A 1 206 ? -27.106 3.634 16.922 1.00 86.00 206 ARG A CA 1
ATOM 1672 C C . ARG A 1 206 ? -27.817 2.297 17.082 1.00 86.00 206 ARG A C 1
ATOM 1674 O O . ARG A 1 206 ? -28.773 2.213 17.845 1.00 86.00 206 ARG A O 1
ATOM 1681 N N . THR A 1 207 ? -27.369 1.272 16.366 1.00 87.44 207 THR A N 1
ATOM 1682 C CA . THR A 1 207 ? -28.003 -0.051 16.359 1.00 87.44 207 THR A CA 1
ATOM 1683 C C . THR A 1 207 ? -26.978 -1.168 16.531 1.00 87.44 207 THR A C 1
ATOM 1685 O O . THR A 1 207 ? -25.794 -0.998 16.229 1.00 87.44 207 THR A O 1
ATOM 1688 N N . LYS A 1 208 ? -27.436 -2.332 17.002 1.00 88.31 208 LYS A N 1
ATOM 1689 C CA . LYS A 1 208 ? -26.606 -3.538 17.118 1.00 88.31 208 LYS A CA 1
ATOM 1690 C C . LYS A 1 208 ? -26.147 -4.017 15.737 1.00 88.31 208 LYS A C 1
ATOM 1692 O O . LYS A 1 208 ? -25.000 -4.423 15.581 1.00 88.31 208 LYS A O 1
ATOM 1697 N N . GLU A 1 209 ? -27.017 -3.921 14.734 1.00 85.75 209 GLU A N 1
ATOM 1698 C CA . GLU A 1 209 ? -26.774 -4.324 13.346 1.00 85.75 209 GLU A CA 1
ATOM 1699 C C . GLU A 1 209 ? -25.616 -3.550 12.717 1.00 85.75 209 GLU A C 1
ATOM 1701 O O . GLU A 1 209 ? -24.827 -4.116 11.962 1.00 85.75 209 GLU A O 1
ATOM 1706 N N . GLU A 1 210 ? -25.473 -2.270 13.056 1.00 84.38 210 GLU A N 1
ATOM 1707 C CA . GLU A 1 210 ? -24.347 -1.467 12.592 1.00 84.38 210 GLU A CA 1
ATOM 1708 C C . GLU A 1 210 ? -23.014 -1.982 13.164 1.00 84.38 210 GLU A C 1
ATOM 1710 O O . GLU A 1 210 ? -22.026 -2.111 12.440 1.00 84.38 210 GLU A O 1
ATOM 1715 N N . VAL A 1 211 ? -22.987 -2.364 14.444 1.00 84.56 211 VAL A N 1
ATOM 1716 C CA . VAL A 1 211 ? -21.789 -2.966 15.052 1.00 84.56 211 VAL A CA 1
ATOM 1717 C C . VAL A 1 211 ? -21.493 -4.336 14.438 1.00 84.56 211 VAL A C 1
ATOM 1719 O O . VAL A 1 211 ? -20.330 -4.644 14.184 1.00 84.56 211 VAL A O 1
ATOM 1722 N N . ILE A 1 212 ? -22.524 -5.135 14.136 1.00 84.00 212 ILE A N 1
ATOM 1723 C CA . ILE A 1 212 ? -22.376 -6.422 13.436 1.00 84.00 212 ILE A CA 1
ATOM 1724 C C . ILE A 1 212 ? -21.694 -6.217 12.082 1.00 84.00 212 ILE A C 1
ATOM 1726 O O . ILE A 1 212 ? -20.683 -6.860 11.826 1.00 84.00 212 ILE A O 1
ATOM 1730 N N . GLN A 1 213 ? -22.169 -5.281 11.254 1.00 80.38 213 GLN A N 1
ATOM 1731 C CA . GLN A 1 213 ? -21.564 -5.008 9.941 1.00 80.38 213 GLN A CA 1
ATOM 1732 C C . GLN A 1 213 ? -20.081 -4.632 10.050 1.00 80.38 213 GLN A C 1
ATOM 1734 O O . GLN A 1 213 ? -19.270 -5.041 9.220 1.00 80.38 213 GLN A O 1
ATOM 1739 N N . VAL A 1 214 ? -19.709 -3.889 11.096 1.00 80.31 214 VAL A N 1
ATOM 1740 C CA . VAL A 1 214 ? -18.311 -3.542 11.375 1.00 80.31 214 VAL A CA 1
ATOM 1741 C C . VAL A 1 214 ? -17.506 -4.778 11.787 1.00 80.31 214 VAL A C 1
ATOM 1743 O O . VAL A 1 214 ? -16.413 -4.985 11.265 1.00 80.31 214 VAL A O 1
ATOM 1746 N N . ILE A 1 215 ? -18.035 -5.636 12.667 1.00 76.81 215 ILE A N 1
ATOM 1747 C CA . ILE A 1 215 ? -17.369 -6.888 13.065 1.00 76.81 215 ILE A CA 1
ATOM 1748 C C . ILE A 1 215 ? -17.181 -7.816 11.865 1.00 76.81 215 ILE A C 1
ATOM 1750 O O . ILE A 1 215 ? -16.099 -8.373 11.681 1.00 76.81 215 ILE A O 1
ATOM 1754 N N . GLU A 1 216 ? -18.206 -7.984 11.037 1.00 79.88 216 GLU A N 1
ATOM 1755 C CA . GLU A 1 216 ? -18.162 -8.850 9.858 1.00 79.88 216 GLU A CA 1
ATOM 1756 C C . GLU A 1 216 ? -17.167 -8.330 8.819 1.00 79.88 216 GLU A C 1
ATOM 1758 O O . GLU A 1 216 ? -16.433 -9.118 8.225 1.00 79.88 216 GLU A O 1
ATOM 1763 N N . ALA A 1 217 ? -17.061 -7.009 8.658 1.00 73.44 217 ALA A N 1
ATOM 1764 C CA . ALA A 1 217 ? -16.054 -6.402 7.796 1.00 73.44 217 ALA A CA 1
ATOM 1765 C C . ALA A 1 217 ? -14.625 -6.567 8.336 1.00 73.44 217 ALA A C 1
ATOM 1767 O O . ALA A 1 217 ? -13.711 -6.830 7.559 1.00 73.44 217 ALA A O 1
ATOM 1768 N N . ILE A 1 218 ? -14.424 -6.453 9.655 1.00 68.62 218 ILE A N 1
ATOM 1769 C CA . ILE A 1 218 ? -13.111 -6.653 10.290 1.00 68.62 218 ILE A CA 1
ATOM 1770 C C . ILE A 1 218 ? -12.687 -8.128 10.232 1.00 68.62 218 ILE A C 1
ATOM 1772 O O . ILE A 1 218 ? -11.521 -8.439 9.996 1.00 68.62 218 ILE A O 1
ATOM 1776 N N . THR A 1 219 ? -13.619 -9.049 10.474 1.00 68.56 219 THR A N 1
ATOM 1777 C CA . THR A 1 219 ? -13.322 -10.483 10.631 1.00 68.56 219 THR A CA 1
ATOM 1778 C C . THR A 1 219 ? -13.468 -11.292 9.344 1.00 68.56 219 THR A C 1
ATOM 1780 O O . THR A 1 219 ? -12.961 -12.415 9.272 1.00 68.56 219 THR A O 1
ATOM 1783 N N . GLY A 1 220 ? -14.175 -10.763 8.341 1.00 68.19 220 GLY A N 1
ATOM 1784 C CA . GLY A 1 220 ? -14.536 -11.473 7.114 1.00 68.19 220 GLY A CA 1
ATOM 1785 C C . GLY A 1 220 ? -15.481 -12.661 7.337 1.00 68.19 220 GLY A C 1
ATOM 1786 O O . GLY A 1 220 ? -15.565 -13.537 6.476 1.00 68.19 220 GLY A O 1
ATOM 1787 N N . LYS A 1 221 ? -16.143 -12.746 8.500 1.00 73.06 221 LYS A N 1
ATOM 1788 C CA . LYS A 1 221 ? -17.025 -13.856 8.891 1.00 73.06 221 LYS A CA 1
ATOM 1789 C C . LYS A 1 221 ? -18.333 -13.322 9.473 1.00 73.06 221 LYS A C 1
ATOM 1791 O O . LYS A 1 221 ? -18.282 -12.284 10.123 1.00 73.06 221 LYS A O 1
ATOM 1796 N N . PRO A 1 222 ? -19.462 -14.040 9.308 1.00 79.12 222 PRO A N 1
ATOM 1797 C CA . PRO A 1 222 ? -20.716 -13.678 9.959 1.00 79.12 222 PRO A CA 1
ATOM 1798 C C . PRO A 1 222 ? -20.554 -13.591 11.475 1.00 79.12 222 PRO A C 1
ATOM 1800 O O . PRO A 1 222 ? -19.873 -14.432 12.073 1.00 79.12 222 PRO A O 1
ATOM 1803 N N . TYR A 1 223 ? -21.183 -12.597 12.096 1.00 79.19 223 TYR A N 1
ATOM 1804 C CA . TYR A 1 223 ? -21.173 -12.484 13.549 1.00 79.19 223 TYR A CA 1
ATOM 1805 C C . TYR A 1 223 ? -22.018 -13.604 14.166 1.00 79.19 223 TYR A C 1
ATOM 1807 O O . TYR A 1 223 ? -23.199 -13.757 13.855 1.00 79.19 223 TYR A O 1
ATOM 1815 N N . GLU A 1 224 ? -21.419 -14.384 15.064 1.00 78.25 224 GLU A N 1
ATOM 1816 C CA . GLU A 1 224 ? -22.127 -15.400 15.838 1.00 78.25 224 GLU A CA 1
ATOM 1817 C C . GLU A 1 224 ? -22.301 -14.899 17.275 1.00 78.25 224 GLU A C 1
ATOM 1819 O O . GLU A 1 224 ? -21.329 -14.815 18.025 1.00 78.25 224 GLU A O 1
ATOM 1824 N N . ASP A 1 225 ? -23.541 -14.569 17.645 1.00 65.00 225 ASP A N 1
ATOM 1825 C CA . ASP A 1 225 ? -23.936 -14.178 19.004 1.00 65.00 225 ASP A CA 1
ATOM 1826 C C . ASP A 1 225 ? -23.779 -15.415 19.916 1.00 65.00 225 ASP A C 1
ATOM 1828 O O . ASP A 1 225 ? -24.639 -16.300 19.929 1.00 65.00 225 ASP A O 1
ATOM 1832 N N . ARG A 1 226 ? -22.622 -15.563 20.573 1.00 55.81 226 ARG A N 1
ATOM 1833 C CA . ARG A 1 226 ? -22.300 -16.701 21.452 1.00 55.81 226 ARG A CA 1
ATOM 1834 C C . ARG A 1 226 ? -21.825 -16.250 22.821 1.00 55.81 226 ARG A C 1
ATOM 1836 O O . ARG A 1 226 ? -20.804 -15.529 22.872 1.00 55.81 226 ARG A O 1
#

Radius of gyration: 23.74 Å; chains: 1; bounding box: 56×52×59 Å